Protein AF-0000000080189185 (afdb_homodimer)

Solvent-accessible surface area (backbone atoms only — not comparable to full-atom values): 13394 Å² total; per-residue (Å²): 102,52,73,46,52,50,47,30,53,46,25,35,21,28,40,44,6,33,49,52,36,42,68,69,44,42,50,52,29,31,41,74,73,58,33,64,67,59,23,47,54,53,50,57,55,27,44,57,57,51,23,49,50,42,35,50,26,36,48,49,31,51,48,31,56,58,45,22,38,70,70,64,68,39,77,77,72,52,68,61,24,53,51,10,40,50,49,22,28,52,39,24,51,44,40,43,72,48,47,45,56,51,45,66,74,55,38,80,88,42,39,68,65,51,49,53,51,51,50,53,40,47,49,50,25,49,52,17,31,51,47,18,44,52,49,71,52,89,101,52,74,46,53,49,47,29,53,44,24,35,20,28,42,44,7,33,48,53,35,44,66,70,43,42,48,52,30,32,40,74,72,59,33,66,69,58,22,48,55,52,51,58,55,25,45,55,58,51,23,50,50,43,37,51,27,37,48,50,29,50,48,31,56,57,44,20,39,71,71,64,67,40,78,76,73,52,67,61,24,53,52,12,40,51,49,22,29,52,40,24,50,45,42,43,71,49,48,45,57,50,43,66,72,56,37,79,88,43,41,70,64,51,48,53,50,51,51,54,42,46,51,50,25,48,53,17,32,50,47,17,44,54,49,72,52,89

Radius of gyration: 18.97 Å; Cα contacts (8 Å, |Δi|>4): 381; chains: 2; bounding box: 43×52×41 Å

InterPro domains:
  IPR025423 TMEM205-like [PF13664] (11-106)

Sequence (276 aa):
MTVADTLVTGALGVWLGSIVFFSFVAAPALFSELGSERAGDAVNVVFPRYYVFGVAMAAVALAAWIVGPLAFGTTEPPLAADAGVFMGAAANIYARYVLVPKMEAAGSDAFAQYHKQSVALNLVTLTGVAVAFVSVLAMTVADTLVTGALGVWLGSIVFFSFVAAPALFSELGSERAGDAVNVVFPRYYVFGVAMAAVALAAWIVGPLAFGTTEPPLAADAGVFMGAAANIYARYVLVPKMEAAGSDAFAQYHKQSVALNLVTLTGVAVAFVSVLA

Organism: NCBI:txid355548

Nearest PDB structures (foldseek):
  6iuh-assembly2_B  TM=6.167E-01  e=3.991E-01  Rattus norvegicus
  8dt0-assembly2_B  TM=5.444E-01  e=3.349E+00  synthetic construct
  7kl9-assembly1_E  TM=3.894E-01  e=1.786E+00  Homo sapiens
  8vgl-assembly1_A  TM=5.233E-01  e=8.807E+00  Aliarcobacter butzleri RM4018
  3mac-assembly1_A  TM=4.023E-01  e=5.700E+00  Human immunodeficiency virus 1

Secondary structure (DSSP, 8-state):
--HHHHHHHHHHHHHHHHHHHIIIIIHHHHHHHH-HHHHHHHHHHHHHHHHHHHHHHHHHHHHHHHHIIIII------HHHHHHHHHHHHHHHHIIIIIHHHHHHH-GGGHHHHHHHHHHHHHHHHHHHHHHHHHHH-/--HHHHHHHHHHHHHHHHHHHIIIIIHHHHHHHH-HHHHHHHHHHHHHHHHHHHHHHHHHHHHHHHHIIIII------HHHHHHHHHHHHHHHHIIIIIHHHHHHH-GGGHHHHHHHHHHHHHHHHHHHHHHHHHHH-

Structure (mmCIF, N/CA/C/O backbone):
data_AF-0000000080189185-model_v1
#
loop_
_entity.id
_entity.type
_entity.pdbx_description
1 polymer 'TMEM205-like domain-containing protein'
#
loop_
_atom_site.group_PDB
_atom_site.id
_atom_site.type_symbol
_atom_site.label_atom_id
_atom_site.label_alt_id
_atom_site.label_comp_id
_atom_site.label_asym_id
_atom_site.label_entity_id
_atom_site.label_seq_id
_atom_site.pdbx_PDB_ins_code
_atom_site.Cartn_x
_atom_site.Cartn_y
_atom_site.Cartn_z
_atom_site.occupancy
_atom_site.B_iso_or_equiv
_atom_site.auth_seq_id
_atom_site.auth_comp_id
_atom_site.auth_asym_id
_atom_site.auth_atom_id
_atom_site.pdbx_PDB_model_num
ATOM 1 N N . MET A 1 1 ? 0.248 23.766 5.477 1 71.62 1 MET A N 1
ATOM 2 C CA . MET A 1 1 ? 1.427 22.953 5.184 1 71.62 1 MET A CA 1
ATOM 3 C C . MET A 1 1 ? 2.062 23.375 3.863 1 71.62 1 MET A C 1
ATOM 5 O O . MET A 1 1 ? 1.371 23.844 2.959 1 71.62 1 MET A O 1
ATOM 9 N N . THR A 1 2 ? 3.398 23.391 3.795 1 80.06 2 THR A N 1
ATOM 10 C CA . THR A 1 2 ? 4.125 23.719 2.572 1 80.06 2 THR A CA 1
ATOM 11 C C . THR A 1 2 ? 4.031 22.562 1.571 1 80.06 2 THR A C 1
ATOM 13 O O . THR A 1 2 ? 3.59 21.469 1.915 1 80.06 2 THR A O 1
ATOM 16 N N . VAL A 1 3 ? 4.332 22.906 0.323 1 83.25 3 VAL A N 1
ATOM 17 C CA . VAL A 1 3 ? 4.414 21.891 -0.716 1 83.25 3 VAL A CA 1
ATOM 18 C C . VAL A 1 3 ? 5.391 20.797 -0.29 1 83.25 3 VAL A C 1
ATOM 20 O O . VAL A 1 3 ? 5.137 19.609 -0.516 1 83.25 3 VAL A O 1
ATOM 23 N N . ALA A 1 4 ? 6.449 21.172 0.369 1 83.31 4 ALA A N 1
ATOM 24 C CA . ALA A 1 4 ? 7.453 20.219 0.829 1 83.31 4 ALA A CA 1
ATOM 25 C C . ALA A 1 4 ? 6.879 19.281 1.89 1 83.31 4 ALA A C 1
ATOM 27 O O . ALA A 1 4 ? 7.129 18.078 1.863 1 83.31 4 ALA A O 1
ATOM 28 N N . ASP A 1 5 ? 6.094 19.797 2.771 1 85.12 5 ASP A N 1
ATOM 29 C CA . ASP A 1 5 ? 5.461 18.984 3.809 1 85.12 5 ASP A CA 1
ATOM 30 C C . ASP A 1 5 ? 4.48 17.984 3.203 1 85.12 5 ASP A C 1
ATOM 32 O O . ASP A 1 5 ? 4.398 16.844 3.65 1 85.12 5 ASP A O 1
ATOM 36 N N . THR A 1 6 ? 3.812 18.516 2.211 1 89.81 6 THR A N 1
ATOM 37 C CA . THR A 1 6 ? 2.85 17.656 1.533 1 89.81 6 THR A CA 1
ATOM 38 C C . THR A 1 6 ? 3.557 16.5 0.816 1 89.81 6 THR A C 1
ATOM 40 O O . THR A 1 6 ? 3.107 15.359 0.876 1 89.81 6 THR A O 1
ATOM 43 N N . LEU A 1 7 ? 4.668 16.812 0.21 1 91.5 7 LEU A N 1
ATOM 44 C CA . LEU A 1 7 ? 5.43 15.797 -0.51 1 91.5 7 LEU A CA 1
ATOM 45 C C . LEU A 1 7 ? 6 14.766 0.451 1 91.5 7 LEU A C 1
ATOM 47 O O . LEU A 1 7 ? 5.953 13.562 0.176 1 91.5 7 LEU A O 1
ATOM 51 N N . VAL A 1 8 ? 6.5 15.227 1.553 1 92.81 8 VAL A N 1
ATOM 52 C CA . VAL A 1 8 ? 7.098 14.328 2.531 1 92.81 8 VAL A CA 1
ATOM 53 C C . VAL A 1 8 ? 6.012 13.445 3.156 1 92.81 8 VAL A C 1
ATOM 55 O O . VAL A 1 8 ? 6.152 12.227 3.211 1 92.81 8 VAL A O 1
ATOM 58 N N . THR A 1 9 ? 4.949 14.07 3.582 1 94.12 9 THR A N 1
ATOM 59 C CA . THR A 1 9 ? 3.854 13.328 4.199 1 94.12 9 THR A CA 1
ATOM 60 C C . THR A 1 9 ? 3.232 12.359 3.199 1 94.12 9 THR A C 1
ATOM 62 O O . THR A 1 9 ? 2.898 11.227 3.553 1 94.12 9 THR A O 1
ATOM 65 N N . GLY A 1 10 ? 3.131 12.797 1.973 1 96.31 10 GLY A N 1
ATOM 66 C CA . GLY A 1 10 ? 2.611 11.938 0.922 1 96.31 10 GLY A CA 1
ATOM 67 C C . GLY A 1 10 ? 3.5 10.742 0.634 1 96.31 10 GLY A C 1
ATOM 68 O O . GLY A 1 10 ? 3.02 9.609 0.545 1 96.31 10 GLY A O 1
ATOM 69 N N . ALA A 1 11 ? 4.77 11.008 0.474 1 97.44 11 ALA A N 1
ATOM 70 C CA . ALA A 1 11 ? 5.715 9.93 0.197 1 97.44 11 ALA A CA 1
ATOM 71 C C . ALA A 1 11 ? 5.73 8.906 1.329 1 97.44 11 ALA A C 1
ATOM 73 O O . ALA A 1 11 ? 5.711 7.699 1.082 1 97.44 11 ALA A O 1
ATOM 74 N N . LEU A 1 12 ? 5.75 9.375 2.535 1 97.88 12 LEU A N 1
ATOM 75 C CA . LEU A 1 12 ? 5.777 8.477 3.689 1 97.88 12 LEU A CA 1
ATOM 76 C C . LEU A 1 12 ? 4.461 7.719 3.82 1 97.88 12 LEU A C 1
ATOM 78 O O . LEU A 1 12 ? 4.453 6.535 4.168 1 97.88 12 LEU A O 1
ATOM 82 N N . GLY A 1 13 ? 3.338 8.375 3.576 1 98.38 13 GLY A N 1
ATOM 83 C CA . GLY A 1 13 ? 2.043 7.719 3.609 1 98.38 13 GLY A CA 1
ATOM 84 C C . GLY A 1 13 ? 1.896 6.637 2.559 1 98.38 13 GLY A C 1
ATOM 85 O O . GLY A 1 13 ? 1.4 5.543 2.848 1 98.38 13 GLY A O 1
ATOM 86 N N . VAL A 1 14 ? 2.311 6.949 1.354 1 98.69 14 VAL A N 1
ATOM 87 C CA . VAL A 1 14 ? 2.242 5.992 0.253 1 98.69 14 VAL A CA 1
ATOM 88 C C . VAL A 1 14 ? 3.172 4.816 0.532 1 98.69 14 VAL A C 1
ATOM 90 O O . VAL A 1 14 ? 2.809 3.66 0.302 1 98.69 14 VAL A O 1
ATOM 93 N N . TRP A 1 15 ? 4.375 5.121 1.021 1 98.88 15 TRP A N 1
ATOM 94 C CA . TRP A 1 15 ? 5.312 4.07 1.403 1 98.88 15 TRP A CA 1
ATOM 95 C C . TRP A 1 15 ? 4.719 3.182 2.49 1 98.88 15 TRP A C 1
ATOM 97 O O . TRP A 1 15 ? 4.695 1.956 2.357 1 98.88 15 TRP A O 1
ATOM 107 N N . LEU A 1 16 ? 4.211 3.758 3.523 1 98.81 16 LEU A N 1
ATOM 108 C CA . LEU A 1 16 ? 3.596 3.025 4.625 1 98.81 16 LEU A CA 1
ATOM 109 C C . LEU A 1 16 ? 2.43 2.176 4.125 1 98.81 16 LEU A C 1
ATOM 111 O O . LEU A 1 16 ? 2.301 1.009 4.504 1 98.81 16 LEU A O 1
ATOM 115 N N . GLY A 1 17 ? 1.617 2.746 3.285 1 98.81 17 GLY A N 1
ATOM 116 C CA . GLY A 1 17 ? 0.474 2.029 2.742 1 98.81 17 GLY A CA 1
ATOM 117 C C . GLY A 1 17 ? 0.867 0.831 1.899 1 98.81 17 GLY A C 1
ATOM 118 O O . GLY A 1 17 ? 0.195 -0.203 1.929 1 98.81 17 GLY A O 1
ATOM 119 N N . SER A 1 18 ? 1.922 1.004 1.133 1 98.81 18 SER A N 1
ATOM 120 C CA . SER A 1 18 ? 2.395 -0.114 0.323 1 98.81 18 SER A CA 1
ATOM 121 C C . SER A 1 18 ? 2.863 -1.271 1.197 1 98.81 18 SER A C 1
ATOM 123 O O . SER A 1 18 ? 2.635 -2.438 0.868 1 98.81 18 SER A O 1
ATOM 125 N N . ILE A 1 19 ? 3.467 -0.964 2.359 1 98.81 19 ILE A N 1
ATOM 126 C CA . ILE A 1 19 ? 3.975 -1.98 3.275 1 98.81 19 ILE A CA 1
ATOM 127 C C . ILE A 1 19 ? 2.809 -2.682 3.969 1 98.81 19 ILE A C 1
ATOM 129 O O . ILE A 1 19 ? 2.73 -3.912 3.975 1 98.81 19 ILE A O 1
ATOM 133 N N . VAL A 1 20 ? 1.921 -1.892 4.5 1 98.75 20 VAL A N 1
ATOM 134 C CA . VAL A 1 20 ? 0.793 -2.434 5.254 1 98.75 20 VAL A CA 1
ATOM 135 C C . VAL A 1 20 ? -0.068 -3.303 4.34 1 98.75 20 VAL A C 1
ATOM 137 O O . VAL A 1 20 ? -0.429 -4.426 4.699 1 98.75 20 VAL A O 1
ATOM 140 N N . PHE A 1 21 ? -0.341 -2.824 3.162 1 98.75 21 PHE A N 1
ATOM 141 C CA . PHE A 1 21 ? -1.199 -3.547 2.23 1 98.75 21 PHE A CA 1
ATOM 142 C C . PHE A 1 21 ? -0.53 -4.832 1.763 1 98.75 21 PHE A C 1
ATOM 144 O O . PHE A 1 21 ? -1.157 -5.895 1.745 1 98.75 21 PHE A O 1
ATOM 151 N N . PHE A 1 22 ? 0.702 -4.727 1.315 1 98.69 22 PHE A N 1
ATOM 152 C CA . PHE A 1 22 ? 1.381 -5.906 0.789 1 98.69 22 PHE A CA 1
ATOM 153 C C . PHE A 1 22 ? 1.563 -6.957 1.877 1 98.69 22 PHE A C 1
ATOM 155 O O . PHE A 1 22 ? 1.296 -8.141 1.656 1 98.69 22 PHE A O 1
ATOM 162 N N . SER A 1 23 ? 1.969 -6.574 3.088 1 98.06 23 SER A N 1
ATOM 163 C CA . SER A 1 23 ? 2.357 -7.492 4.156 1 98.06 23 SER A CA 1
ATOM 164 C C . SER A 1 23 ? 1.134 -8.078 4.852 1 98.06 23 SER A C 1
ATOM 166 O O . SER A 1 23 ? 1.146 -9.242 5.266 1 98.06 23 SER A O 1
ATOM 168 N N . PHE A 1 24 ? 0.062 -7.332 4.891 1 98.12 24 PHE A N 1
ATOM 169 C CA . PHE A 1 24 ? -1.011 -7.793 5.762 1 98.12 24 PHE A CA 1
ATOM 170 C C . PHE A 1 24 ? -2.262 -8.125 4.957 1 98.12 24 PHE A C 1
ATOM 172 O O . PHE A 1 24 ? -3.219 -8.688 5.488 1 98.12 24 PHE A O 1
ATOM 179 N N . VAL A 1 25 ? -2.27 -7.773 3.705 1 98.44 25 VAL A N 1
ATOM 180 C CA . VAL A 1 25 ? -3.477 -8.016 2.922 1 98.44 25 VAL A CA 1
ATOM 181 C C . VAL A 1 25 ? -3.135 -8.859 1.695 1 98.44 25 VAL A C 1
ATOM 183 O O . VAL A 1 25 ? -3.545 -10.023 1.597 1 98.44 25 VAL A O 1
ATOM 186 N N . ALA A 1 26 ? -2.281 -8.344 0.817 1 98.56 26 ALA A N 1
ATOM 187 C CA . ALA A 1 26 ? -2.043 -8.977 -0.477 1 98.56 26 ALA A CA 1
ATOM 188 C C . ALA A 1 26 ? -1.327 -10.32 -0.307 1 98.56 26 ALA A C 1
ATOM 190 O O . ALA A 1 26 ? -1.784 -11.344 -0.819 1 98.56 26 ALA A O 1
ATOM 191 N N . ALA A 1 27 ? -0.221 -10.305 0.452 1 97.5 27 ALA A N 1
ATOM 192 C CA . ALA A 1 27 ? 0.555 -11.531 0.592 1 97.5 27 ALA A CA 1
ATOM 193 C C . ALA A 1 27 ? -0.259 -12.617 1.29 1 97.5 27 ALA A C 1
ATOM 195 O O . ALA A 1 27 ? -0.364 -13.742 0.791 1 97.5 27 ALA A O 1
ATOM 196 N N . PRO A 1 28 ? -0.909 -12.328 2.395 1 97.5 28 PRO A N 1
ATOM 197 C CA . PRO A 1 28 ? -1.72 -13.367 3.035 1 97.5 28 PRO A CA 1
ATOM 198 C C . PRO A 1 28 ? -2.855 -13.867 2.145 1 97.5 28 PRO A C 1
ATOM 200 O O . PRO A 1 28 ? -3.203 -15.047 2.186 1 97.5 28 PRO A O 1
ATOM 203 N N . ALA A 1 29 ? -3.447 -13.016 1.336 1 98.06 29 ALA A N 1
ATOM 204 C CA . ALA A 1 29 ? -4.492 -13.438 0.407 1 98.06 29 ALA A CA 1
ATOM 205 C C . ALA A 1 29 ? -3.945 -14.43 -0.615 1 98.06 29 ALA A C 1
ATOM 207 O O . ALA A 1 29 ? -4.59 -15.438 -0.916 1 98.06 29 ALA A O 1
ATOM 208 N N . LEU A 1 30 ? -2.758 -14.188 -1.126 1 98 30 LEU A N 1
ATOM 209 C CA . LEU A 1 30 ? -2.129 -15.07 -2.1 1 98 30 LEU A CA 1
ATOM 210 C C . LEU A 1 30 ? -1.846 -16.438 -1.486 1 98 30 LEU A C 1
ATOM 212 O O . LEU A 1 30 ? -2.18 -17.469 -2.076 1 98 30 LEU A O 1
ATOM 216 N N . PHE A 1 31 ? -1.331 -16.469 -0.275 1 97.06 31 PHE A N 1
ATOM 217 C CA . PHE A 1 31 ? -0.938 -17.719 0.355 1 97.06 31 PHE A CA 1
ATOM 218 C C . PHE A 1 31 ? -2.162 -18.516 0.789 1 97.06 31 PHE A C 1
ATOM 220 O O . PHE A 1 31 ? -2.168 -19.75 0.717 1 97.06 31 PHE A O 1
ATOM 227 N N . SER A 1 32 ? -3.223 -17.844 1.178 1 97.19 32 SER A N 1
ATOM 228 C CA . SER A 1 32 ? -4.414 -18.531 1.659 1 97.19 32 SER A CA 1
ATOM 229 C C . SER A 1 32 ? -5.215 -19.125 0.503 1 97.19 32 SER A C 1
ATOM 231 O O . SER A 1 32 ? -5.867 -20.172 0.659 1 97.19 32 SER A O 1
ATOM 233 N N . GLU A 1 33 ? -5.094 -18.531 -0.691 1 97.25 33 GLU A N 1
ATOM 234 C CA . GLU A 1 33 ? -6.02 -18.922 -1.751 1 97.25 33 GLU A CA 1
ATOM 235 C C . GLU A 1 33 ? -5.293 -19.656 -2.875 1 97.25 33 GLU A C 1
ATOM 237 O O . GLU A 1 33 ? -5.891 -20.453 -3.586 1 97.25 33 GLU A O 1
ATOM 242 N N . LEU A 1 34 ? -3.988 -19.438 -3.059 1 96.38 34 LEU A N 1
ATOM 243 C CA . LEU A 1 34 ? -3.291 -20.016 -4.199 1 96.38 34 LEU A CA 1
ATOM 244 C C . LEU A 1 34 ? -2.391 -21.156 -3.758 1 96.38 34 LEU A C 1
ATOM 246 O O . LEU A 1 34 ? -1.959 -21.969 -4.582 1 96.38 34 LEU A O 1
ATOM 250 N N . GLY A 1 35 ? -2.094 -21.234 -2.453 1 95.44 35 GLY A N 1
ATOM 251 C CA . GLY A 1 35 ? -1.09 -22.172 -1.962 1 95.44 35 GLY A CA 1
ATOM 252 C C . GLY A 1 35 ? 0.312 -21.578 -1.969 1 95.44 35 GLY A C 1
ATOM 253 O O . GLY A 1 35 ? 0.557 -20.547 -2.582 1 95.44 35 GLY A O 1
ATOM 254 N N . SER A 1 36 ? 1.243 -22.281 -1.371 1 93.5 36 SER A N 1
ATOM 255 C CA . SER A 1 36 ? 2.564 -21.734 -1.087 1 93.5 36 SER A CA 1
ATOM 256 C C . SER A 1 36 ? 3.381 -21.562 -2.365 1 93.5 36 SER A C 1
ATOM 258 O O . SER A 1 36 ? 4.102 -20.578 -2.525 1 93.5 36 SER A O 1
ATOM 260 N N . GLU A 1 37 ? 3.287 -22.5 -3.225 1 93.75 37 GLU A N 1
ATOM 261 C CA . GLU A 1 37 ? 4.105 -22.453 -4.43 1 93.75 37 GLU A CA 1
ATOM 262 C C . GLU A 1 37 ? 3.699 -21.281 -5.328 1 93.75 37 GLU A C 1
ATOM 264 O O . GLU A 1 37 ? 4.527 -20.438 -5.66 1 93.75 37 GLU A O 1
ATOM 269 N N . ARG A 1 38 ? 2.398 -21.203 -5.688 1 95.19 38 ARG A N 1
ATOM 270 C CA . ARG A 1 38 ? 1.911 -20.141 -6.57 1 95.19 38 ARG A CA 1
ATOM 271 C C . ARG A 1 38 ? 2.016 -18.781 -5.898 1 95.19 38 ARG A C 1
ATOM 273 O O . ARG A 1 38 ? 2.352 -17.781 -6.547 1 95.19 38 ARG A O 1
ATOM 280 N N . ALA A 1 39 ? 1.754 -18.781 -4.629 1 96 39 ALA A N 1
ATOM 281 C CA . ALA A 1 39 ? 1.874 -17.547 -3.863 1 96 39 ALA A CA 1
ATOM 282 C C . ALA A 1 39 ? 3.324 -17.078 -3.807 1 96 39 ALA A C 1
ATOM 284 O O . ALA A 1 39 ? 3.6 -15.875 -3.926 1 96 39 ALA A O 1
ATOM 285 N N . GLY A 1 40 ? 4.203 -17.984 -3.562 1 94.31 40 GLY A N 1
ATOM 286 C CA . GLY A 1 40 ? 5.621 -17.656 -3.568 1 94.31 40 GLY A CA 1
ATOM 287 C C . GLY A 1 40 ? 6.09 -17.062 -4.879 1 94.31 40 GLY A C 1
ATOM 288 O O . GLY A 1 40 ? 6.832 -16.078 -4.891 1 94.31 40 GLY A O 1
ATOM 289 N N . ASP A 1 41 ? 5.656 -17.625 -5.973 1 94.75 41 ASP A N 1
ATOM 290 C CA . ASP A 1 41 ? 5.984 -17.094 -7.289 1 94.75 41 ASP A CA 1
ATOM 291 C C . ASP A 1 41 ? 5.496 -15.648 -7.43 1 94.75 41 ASP A C 1
ATOM 293 O O . ASP A 1 41 ? 6.227 -14.789 -7.926 1 94.75 41 ASP A O 1
ATOM 297 N N . ALA A 1 42 ? 4.273 -15.484 -7.004 1 96.31 42 ALA A N 1
ATOM 298 C CA . ALA A 1 42 ? 3.662 -14.164 -7.125 1 96.31 42 ALA A CA 1
ATOM 299 C C . ALA A 1 42 ? 4.422 -13.133 -6.301 1 96.31 42 ALA A C 1
ATOM 301 O O . ALA A 1 42 ? 4.754 -12.055 -6.801 1 96.31 42 ALA A O 1
ATOM 302 N N . VAL A 1 43 ? 4.727 -13.5 -5.109 1 96.31 43 VAL A N 1
ATOM 303 C CA . VAL A 1 43 ? 5.414 -12.578 -4.207 1 96.31 43 VAL A CA 1
ATOM 304 C C . VAL A 1 43 ? 6.828 -12.312 -4.719 1 96.31 43 VAL A C 1
ATOM 306 O O . VAL A 1 43 ? 7.324 -11.188 -4.641 1 96.31 43 VAL A O 1
ATOM 309 N N . ASN A 1 44 ? 7.438 -13.32 -5.262 1 95 44 ASN A N 1
ATOM 310 C CA . ASN A 1 44 ? 8.812 -13.195 -5.73 1 95 44 ASN A CA 1
ATOM 311 C C . ASN A 1 44 ? 8.93 -12.234 -6.906 1 95 44 ASN A C 1
ATOM 313 O O . ASN A 1 44 ? 9.93 -11.531 -7.047 1 95 44 ASN A O 1
ATOM 317 N N . VAL A 1 45 ? 7.934 -12.219 -7.711 1 95.56 45 VAL A N 1
ATOM 318 C CA . VAL A 1 45 ? 8.055 -11.352 -8.875 1 95.56 45 VAL A CA 1
ATOM 319 C C . VAL A 1 45 ? 7.719 -9.914 -8.484 1 95.56 45 VAL A C 1
ATOM 321 O O . VAL A 1 45 ? 8.039 -8.969 -9.219 1 95.56 45 VAL A O 1
ATOM 324 N N . VAL A 1 46 ? 7.066 -9.727 -7.344 1 97.94 46 VAL A N 1
ATOM 325 C CA . VAL A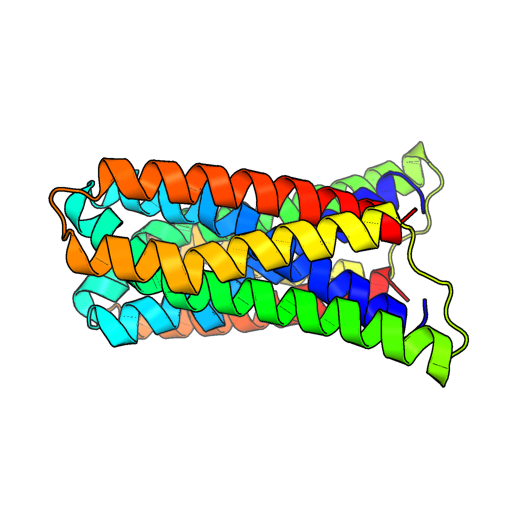 1 46 ? 6.691 -8.398 -6.883 1 97.94 46 VAL A CA 1
ATOM 326 C C . VAL A 1 46 ? 7.836 -7.789 -6.07 1 97.94 46 VAL A C 1
ATOM 328 O O . VAL A 1 46 ? 8.023 -6.57 -6.066 1 97.94 46 VAL A O 1
ATOM 331 N N . PHE A 1 47 ? 8.68 -8.609 -5.445 1 98 47 PHE A N 1
ATOM 332 C CA . PHE A 1 47 ? 9.664 -8.195 -4.453 1 98 47 PHE A CA 1
ATOM 333 C C . PHE A 1 47 ? 10.609 -7.148 -5.031 1 98 47 PHE A C 1
ATOM 335 O O . PHE A 1 47 ? 10.812 -6.09 -4.438 1 98 47 PHE A O 1
ATOM 342 N N . PRO A 1 48 ? 11.18 -7.383 -6.191 1 98 48 PRO A N 1
ATOM 343 C CA . PRO A 1 48 ? 12.148 -6.41 -6.699 1 98 48 PRO A CA 1
ATOM 344 C C . PRO A 1 48 ? 11.555 -5.016 -6.879 1 98 48 PRO A C 1
ATOM 346 O O . PRO A 1 48 ? 12.18 -4.02 -6.508 1 98 48 PRO A O 1
ATOM 349 N N . ARG A 1 49 ? 10.43 -4.914 -7.398 1 98.38 49 ARG A N 1
ATOM 350 C CA . ARG A 1 49 ? 9.781 -3.629 -7.633 1 98.38 49 ARG A CA 1
ATOM 351 C C . ARG A 1 49 ? 9.289 -3.018 -6.324 1 98.38 49 ARG A C 1
ATOM 353 O O . ARG A 1 49 ? 9.297 -1.796 -6.164 1 98.38 49 ARG A O 1
ATOM 360 N N . TYR A 1 50 ? 8.82 -3.9 -5.445 1 98.75 50 TYR A N 1
ATOM 361 C CA . TYR A 1 50 ? 8.375 -3.48 -4.121 1 98.75 50 TYR A CA 1
ATOM 362 C C . TYR A 1 50 ? 9.469 -2.725 -3.385 1 98.75 50 TYR A C 1
ATOM 364 O O . TYR A 1 50 ? 9.234 -1.642 -2.846 1 98.75 50 TYR A O 1
ATOM 372 N N . TYR A 1 51 ? 10.641 -3.246 -3.434 1 98.81 51 TYR A N 1
ATOM 373 C CA . TYR A 1 51 ? 11.75 -2.656 -2.695 1 98.81 51 TYR A CA 1
ATOM 374 C C . TYR A 1 51 ? 12.234 -1.376 -3.365 1 98.81 51 TYR A C 1
ATOM 376 O O . TYR A 1 51 ? 12.57 -0.402 -2.688 1 98.81 51 TYR A O 1
ATOM 384 N N . VAL A 1 52 ? 12.258 -1.337 -4.656 1 98.69 52 VAL A N 1
ATOM 385 C CA . VAL A 1 52 ? 12.648 -0.131 -5.375 1 98.69 52 VAL A CA 1
ATOM 386 C C . VAL A 1 52 ? 11.625 0.975 -5.133 1 98.69 52 VAL A C 1
ATOM 388 O O . VAL A 1 52 ? 11.984 2.15 -5.035 1 98.69 52 VAL A O 1
ATOM 391 N N . PHE A 1 53 ? 10.383 0.577 -5.105 1 98.81 53 PHE A N 1
ATOM 392 C CA . PHE A 1 53 ? 9.328 1.531 -4.801 1 98.81 53 PHE A CA 1
ATOM 393 C C . PHE A 1 53 ? 9.57 2.199 -3.455 1 98.81 53 PHE A C 1
ATOM 395 O O . PHE A 1 53 ? 9.422 3.416 -3.324 1 98.81 53 PHE A O 1
ATOM 402 N N . GLY A 1 54 ? 9.922 1.414 -2.412 1 98.81 54 GLY A N 1
ATOM 403 C CA . GLY A 1 54 ? 10.242 1.962 -1.105 1 98.81 54 GLY A CA 1
ATOM 404 C C . GLY A 1 54 ? 11.422 2.922 -1.137 1 98.81 54 GLY A C 1
ATOM 405 O O . GLY A 1 54 ? 11.367 3.99 -0.524 1 98.81 54 GLY A O 1
ATOM 406 N N . VAL A 1 55 ? 12.406 2.564 -1.878 1 98.69 55 VAL A N 1
ATOM 407 C CA . VAL A 1 55 ? 13.594 3.408 -1.99 1 98.69 55 VAL A CA 1
ATOM 408 C C . VAL A 1 55 ? 13.234 4.719 -2.686 1 98.69 55 VAL A C 1
ATOM 410 O O . VAL A 1 55 ? 13.734 5.781 -2.318 1 98.69 55 VAL A O 1
ATOM 413 N N . ALA A 1 56 ? 12.398 4.629 -3.686 1 98.56 56 ALA A N 1
ATOM 414 C CA . ALA A 1 56 ? 11.945 5.832 -4.387 1 98.56 56 ALA A CA 1
ATOM 415 C C . ALA A 1 56 ? 11.188 6.762 -3.445 1 98.56 56 ALA A C 1
ATOM 417 O O . ALA A 1 56 ? 11.375 7.98 -3.484 1 98.56 56 ALA A O 1
ATOM 418 N N . MET A 1 57 ? 10.312 6.191 -2.633 1 98.44 57 MET A N 1
ATOM 419 C CA . MET A 1 57 ? 9.578 7.008 -1.671 1 98.44 57 MET A CA 1
ATOM 420 C C . MET A 1 57 ? 10.523 7.648 -0.663 1 98.44 57 MET A C 1
ATOM 422 O O . MET A 1 57 ? 10.336 8.805 -0.276 1 98.44 57 MET A O 1
ATOM 426 N N . ALA A 1 58 ? 11.5 6.879 -0.233 1 97.88 58 ALA A N 1
ATOM 427 C CA . ALA A 1 58 ? 12.523 7.426 0.658 1 97.88 58 ALA A CA 1
ATOM 428 C C . ALA A 1 58 ? 13.25 8.602 0.007 1 97.88 58 ALA A C 1
ATOM 430 O O . ALA A 1 58 ? 13.5 9.617 0.654 1 97.88 58 ALA A O 1
ATOM 431 N N . ALA A 1 59 ? 13.609 8.461 -1.236 1 96.75 59 ALA A N 1
ATOM 432 C CA . ALA A 1 59 ? 14.328 9.5 -1.969 1 96.75 59 ALA A CA 1
ATOM 433 C C . ALA A 1 59 ? 13.492 10.773 -2.062 1 96.75 59 ALA A C 1
ATOM 435 O O . ALA A 1 59 ? 14.023 11.883 -1.941 1 96.75 59 ALA A O 1
ATOM 436 N N . VAL A 1 60 ? 12.195 10.633 -2.295 1 94.69 60 VAL A N 1
ATOM 437 C CA . VAL A 1 60 ? 11.297 11.781 -2.367 1 94.69 60 VAL A CA 1
ATOM 438 C C . VAL A 1 60 ? 11.289 12.516 -1.028 1 94.69 60 VAL A C 1
ATOM 440 O O . VAL A 1 60 ? 11.398 13.742 -0.983 1 94.69 60 VAL A O 1
ATOM 443 N N . ALA A 1 61 ? 11.148 11.781 0.058 1 92.56 61 ALA A N 1
ATOM 444 C CA . ALA A 1 61 ? 11.117 12.375 1.389 1 92.56 61 ALA A CA 1
ATOM 445 C C . ALA A 1 61 ? 12.43 13.086 1.703 1 92.56 61 ALA A C 1
ATOM 447 O O . ALA A 1 61 ? 12.43 14.219 2.195 1 92.56 61 ALA A O 1
ATOM 448 N N . LEU A 1 62 ? 13.523 12.414 1.371 1 88.31 62 LEU A N 1
ATOM 449 C CA . LEU A 1 62 ? 14.844 12.961 1.67 1 88.31 62 LEU A CA 1
ATOM 450 C C . LEU A 1 62 ? 15.133 14.18 0.799 1 88.31 62 LEU A C 1
ATOM 452 O O . LEU A 1 62 ? 15.75 15.141 1.259 1 88.31 62 LEU A O 1
ATOM 456 N N . ALA A 1 63 ? 14.734 14.109 -0.455 1 87.06 63 ALA A N 1
ATOM 457 C CA . ALA A 1 63 ? 14.93 15.242 -1.359 1 87.06 63 ALA A CA 1
ATOM 458 C C . ALA A 1 63 ? 14.164 16.469 -0.868 1 87.06 63 ALA A C 1
ATOM 460 O O . ALA A 1 63 ? 14.664 17.594 -0.947 1 87.06 63 ALA A O 1
ATOM 461 N N . ALA A 1 64 ? 13.008 16.25 -0.375 1 81.25 64 ALA A N 1
ATOM 462 C CA . ALA A 1 64 ? 12.211 17.359 0.141 1 81.25 64 ALA A CA 1
ATOM 463 C C . ALA A 1 64 ? 12.859 17.969 1.373 1 81.25 64 ALA A C 1
ATOM 465 O O . ALA A 1 64 ? 12.773 19.188 1.587 1 81.25 64 ALA A O 1
ATOM 466 N N . TRP A 1 65 ? 13.539 17.078 2.107 1 75.19 65 TRP A N 1
ATOM 467 C CA . TRP A 1 65 ? 14.172 17.562 3.328 1 75.19 65 TRP A CA 1
ATOM 468 C C . TRP A 1 65 ? 15.461 18.312 3.01 1 75.19 65 TRP A C 1
ATOM 470 O O . TRP A 1 65 ? 15.859 19.219 3.754 1 75.19 65 TRP A O 1
ATOM 480 N N . ILE A 1 66 ? 16.047 17.922 2.002 1 73.25 66 ILE A N 1
ATOM 481 C CA . ILE A 1 66 ? 17.281 18.594 1.604 1 73.25 66 ILE A CA 1
ATOM 482 C C . ILE A 1 66 ? 16.938 19.891 0.885 1 73.25 66 ILE A C 1
ATOM 484 O O . ILE A 1 66 ? 17.531 20.938 1.172 1 73.25 66 ILE A O 1
ATOM 488 N N . VAL A 1 67 ? 15.906 19.828 0.015 1 66.25 67 VAL A N 1
ATOM 489 C CA . VAL A 1 67 ? 15.57 20.969 -0.824 1 66.25 67 VAL A CA 1
ATOM 490 C C . VAL A 1 67 ? 14.734 21.969 -0.023 1 66.25 67 VAL A C 1
ATOM 492 O O . VAL A 1 67 ? 14.844 23.172 -0.226 1 66.25 67 VAL A O 1
ATOM 495 N N . GLY A 1 68 ? 13.906 21.406 0.88 1 57.91 68 GLY A N 1
ATOM 496 C CA . GLY A 1 68 ? 13 22.25 1.642 1 57.91 68 GLY A CA 1
ATOM 497 C C . GLY A 1 68 ? 13.703 23.344 2.416 1 57.91 68 GLY A C 1
ATOM 498 O O . GLY A 1 68 ? 13.477 24.531 2.17 1 57.91 68 GLY A O 1
ATOM 499 N N . PRO A 1 69 ? 14.555 22.828 3.398 1 55.25 69 PRO A N 1
ATOM 500 C CA . PRO A 1 69 ? 15.242 23.891 4.141 1 55.25 69 PRO A CA 1
ATOM 501 C C . PRO A 1 69 ? 16 24.844 3.232 1 55.25 69 PRO A C 1
ATOM 503 O O . PRO A 1 69 ? 16.031 26.062 3.49 1 55.25 69 PRO A O 1
ATOM 506 N N . LEU A 1 70 ? 16.547 24.203 2.209 1 53.97 70 LEU A N 1
ATOM 507 C CA . LEU A 1 70 ? 17.406 25.047 1.364 1 53.97 70 LEU A CA 1
ATOM 508 C C . LEU A 1 70 ? 16.562 26.031 0.565 1 53.97 70 LEU A C 1
ATOM 510 O O . LEU A 1 70 ? 16.969 27.203 0.411 1 53.97 70 LEU A O 1
ATOM 514 N N . ALA A 1 71 ? 15.531 25.516 0.195 1 52.38 71 ALA A N 1
ATOM 515 C CA . ALA A 1 71 ? 14.828 26.344 -0.781 1 52.38 71 ALA A CA 1
ATOM 516 C C . ALA A 1 71 ? 13.648 27.078 -0.135 1 52.38 71 ALA A C 1
ATOM 518 O O . ALA A 1 71 ? 13.289 28.172 -0.553 1 52.38 71 ALA A O 1
ATOM 519 N N . PHE A 1 72 ? 13.133 26.438 0.87 1 55.53 72 PHE A N 1
ATOM 520 C CA . PHE A 1 72 ? 11.852 27.016 1.271 1 55.53 72 PHE A CA 1
ATOM 521 C C . PHE A 1 72 ? 11.844 27.328 2.762 1 55.53 72 PHE A C 1
ATOM 523 O O . PHE A 1 72 ? 10.828 27.781 3.299 1 55.53 72 PHE A O 1
ATOM 530 N N . GLY A 1 73 ? 13.102 27.219 3.322 1 54.16 73 GLY A N 1
ATOM 531 C CA . GLY A 1 73 ? 13.188 27.562 4.73 1 54.16 73 GLY A CA 1
ATOM 532 C C . GLY A 1 73 ? 12.422 26.625 5.633 1 54.16 73 GLY A C 1
ATOM 533 O O . GLY A 1 73 ? 11.93 27.016 6.688 1 54.16 73 GLY A O 1
ATOM 534 N N . THR A 1 74 ? 12.156 25.422 5.02 1 56.06 74 THR A N 1
ATOM 535 C CA . THR A 1 74 ? 11.289 24.5 5.746 1 56.06 74 THR A CA 1
ATOM 536 C C . THR A 1 74 ? 12.031 23.875 6.926 1 56.06 74 THR A C 1
ATOM 538 O O . THR A 1 74 ? 13.258 23.953 7 1 56.06 74 THR A O 1
ATOM 541 N N . THR A 1 75 ? 11.32 23.594 8.008 1 59.06 75 THR A N 1
ATOM 542 C CA . THR A 1 75 ? 11.766 23.031 9.273 1 59.06 75 THR A CA 1
ATOM 543 C C . THR A 1 75 ? 12.469 21.688 9.047 1 59.06 75 THR A C 1
ATOM 545 O O . THR A 1 75 ? 12.109 20.938 8.141 1 59.06 75 THR A O 1
ATOM 548 N N . GLU A 1 76 ? 13.641 21.734 9.562 1 67.12 76 GLU A N 1
ATOM 549 C CA . GLU A 1 76 ? 14.391 20.484 9.641 1 67.12 76 GLU A CA 1
ATOM 550 C C . GLU A 1 76 ? 13.516 19.344 10.156 1 67.12 76 GLU A C 1
ATOM 552 O O . GLU A 1 76 ? 12.727 19.531 11.086 1 67.12 76 GLU A O 1
ATOM 557 N N . PRO A 1 77 ? 13.578 18.281 9.438 1 74.56 77 PRO A N 1
ATOM 558 C CA . PRO A 1 77 ? 12.797 17.156 9.945 1 74.56 77 PRO A CA 1
ATOM 559 C C . PRO A 1 77 ? 13.281 16.672 11.312 1 74.56 77 PRO A C 1
ATOM 561 O O . PRO A 1 77 ? 14.453 16.859 11.656 1 74.56 77 PRO A O 1
ATOM 564 N N . PRO A 1 78 ? 12.359 16.188 12.078 1 81.56 78 PRO A N 1
ATOM 565 C CA . PRO A 1 78 ? 12.797 15.547 13.32 1 81.56 78 PRO A CA 1
ATOM 566 C C . PRO A 1 78 ? 13.797 14.422 13.094 1 81.56 78 PRO A C 1
ATOM 568 O O . PRO A 1 78 ? 13.742 13.742 12.062 1 81.56 78 PRO A O 1
ATOM 571 N N . LEU A 1 79 ? 14.766 14.336 13.938 1 85.62 79 LEU A N 1
ATOM 572 C CA . LEU A 1 79 ? 15.789 13.297 13.867 1 85.62 79 LEU A CA 1
ATOM 573 C C . LEU A 1 79 ? 15.156 11.914 13.734 1 85.62 79 LEU A C 1
ATOM 575 O O . LEU A 1 79 ? 15.664 11.062 13.008 1 85.62 79 LEU A O 1
ATOM 579 N N . ALA A 1 80 ? 14.055 11.703 14.414 1 89.88 80 ALA A N 1
ATOM 580 C CA . ALA A 1 80 ? 13.359 10.414 14.359 1 89.88 80 ALA A CA 1
ATOM 581 C C . ALA A 1 80 ? 12.852 10.125 12.945 1 89.88 80 ALA A C 1
ATOM 583 O O . ALA A 1 80 ? 12.852 8.977 12.508 1 89.88 80 ALA A O 1
ATOM 584 N N . ALA A 1 81 ? 12.422 11.148 12.289 1 90.81 81 ALA A N 1
ATOM 585 C CA . ALA A 1 81 ? 11.953 10.992 10.914 1 90.81 81 ALA A CA 1
ATOM 586 C C . ALA A 1 81 ? 13.102 10.609 9.984 1 90.81 81 ALA A C 1
ATOM 588 O O . ALA A 1 81 ? 12.984 9.672 9.195 1 90.81 81 ALA A O 1
ATOM 589 N N . ASP A 1 82 ? 14.18 11.289 10.164 1 89.81 82 ASP A N 1
ATOM 590 C CA . ASP A 1 82 ? 15.359 10.992 9.359 1 89.81 82 ASP A CA 1
ATOM 591 C C . ASP A 1 82 ? 15.852 9.562 9.602 1 89.81 82 ASP A C 1
ATOM 593 O O . ASP A 1 82 ? 16.141 8.828 8.648 1 89.81 82 ASP A O 1
ATOM 597 N N . ALA A 1 83 ? 15.93 9.211 10.828 1 93.75 83 ALA A N 1
ATOM 598 C CA . ALA A 1 83 ? 16.406 7.879 11.195 1 93.75 83 ALA A CA 1
ATOM 599 C C . ALA A 1 83 ? 15.484 6.797 10.633 1 93.75 83 ALA A C 1
ATOM 601 O O . ALA A 1 83 ? 15.953 5.77 10.141 1 93.75 83 ALA A O 1
ATOM 602 N N . GLY A 1 84 ? 14.188 7.039 10.734 1 96.44 84 GLY A N 1
ATOM 603 C CA . GLY A 1 84 ? 13.219 6.078 10.219 1 96.44 84 GLY A CA 1
ATOM 604 C C . GLY A 1 84 ? 13.312 5.879 8.719 1 96.44 84 GLY A C 1
ATOM 605 O O . GLY A 1 84 ? 13.305 4.746 8.234 1 96.44 84 GLY A O 1
ATOM 606 N N . VAL A 1 85 ? 13.422 6.98 8 1 97 85 VAL A N 1
ATOM 607 C CA . VAL A 1 85 ? 13.5 6.93 6.547 1 97 85 VAL A CA 1
ATOM 608 C C . VAL A 1 85 ? 14.797 6.234 6.125 1 97 85 VAL A C 1
ATOM 610 O O . VAL A 1 85 ? 14.797 5.398 5.223 1 97 85 VAL A O 1
ATOM 613 N N . PHE A 1 86 ? 15.914 6.555 6.793 1 95.94 86 PHE A N 1
ATOM 614 C CA . PHE A 1 86 ? 17.203 5.961 6.461 1 95.94 86 PHE A CA 1
ATOM 615 C C . PHE A 1 86 ? 17.203 4.461 6.734 1 95.94 86 PHE A C 1
ATOM 617 O O . PHE A 1 86 ? 17.703 3.676 5.926 1 95.94 86 PHE A O 1
ATOM 624 N N . MET A 1 87 ? 16.625 4.102 7.859 1 97.38 87 MET A N 1
ATOM 625 C CA . MET A 1 87 ? 16.531 2.689 8.219 1 97.38 87 MET A CA 1
ATOM 626 C C . MET A 1 87 ? 15.703 1.92 7.199 1 97.38 87 MET A C 1
ATOM 628 O O . MET A 1 87 ? 16.094 0.835 6.766 1 97.38 87 MET A O 1
ATOM 632 N N . GLY A 1 88 ? 14.57 2.473 6.852 1 98.38 88 GLY A N 1
ATOM 633 C CA . GLY A 1 88 ? 13.734 1.828 5.852 1 98.38 88 GLY A CA 1
ATOM 634 C C . GLY A 1 88 ? 14.398 1.728 4.492 1 98.38 88 GLY A C 1
ATOM 635 O O . GLY A 1 88 ? 14.328 0.684 3.838 1 98.38 88 GLY A O 1
ATOM 636 N N . ALA A 1 89 ? 15.055 2.783 4.102 1 98.38 89 ALA A N 1
ATOM 637 C CA . ALA A 1 89 ? 15.742 2.797 2.812 1 98.38 89 ALA A CA 1
ATOM 638 C C . ALA A 1 89 ? 16.875 1.769 2.783 1 98.38 89 ALA A C 1
ATOM 640 O O . ALA A 1 89 ? 17.031 1.037 1.804 1 98.38 89 ALA A O 1
ATOM 641 N N . ALA A 1 90 ? 17.672 1.745 3.848 1 98.5 90 ALA A N 1
ATOM 642 C CA . ALA A 1 90 ? 18.781 0.797 3.934 1 98.5 90 ALA A CA 1
ATOM 643 C C . ALA A 1 90 ? 18.266 -0.642 3.869 1 98.5 90 ALA A C 1
ATOM 645 O O . ALA A 1 90 ? 18.859 -1.481 3.184 1 98.5 90 ALA A O 1
ATOM 646 N N . ALA A 1 91 ? 17.188 -0.921 4.562 1 98.75 91 ALA A N 1
ATOM 647 C CA . ALA A 1 91 ? 16.609 -2.258 4.547 1 98.75 91 ALA A CA 1
ATOM 648 C C . ALA A 1 91 ? 16.125 -2.631 3.146 1 98.75 91 ALA A C 1
ATOM 650 O O . ALA A 1 91 ? 16.359 -3.752 2.686 1 98.75 91 ALA A O 1
ATOM 651 N N . ASN A 1 92 ? 15.461 -1.665 2.465 1 98.88 92 ASN A N 1
ATOM 652 C CA . ASN A 1 92 ? 14.961 -1.949 1.126 1 98.88 92 ASN A CA 1
ATOM 653 C C . ASN A 1 92 ? 16.094 -2.107 0.121 1 98.88 92 ASN A C 1
ATOM 655 O O . ASN A 1 92 ? 16.016 -2.934 -0.79 1 98.88 92 ASN A O 1
ATOM 659 N N . ILE A 1 93 ? 17.141 -1.332 0.282 1 98.75 93 ILE A N 1
ATOM 660 C CA . ILE A 1 93 ? 18.312 -1.457 -0.594 1 98.75 93 ILE A CA 1
ATOM 661 C C . ILE A 1 93 ? 18.953 -2.824 -0.397 1 98.75 93 ILE A C 1
ATOM 663 O O . ILE A 1 93 ? 19.281 -3.512 -1.37 1 98.75 93 ILE A O 1
ATOM 667 N N . TYR A 1 94 ? 19.125 -3.205 0.815 1 98.75 94 TYR A N 1
ATOM 668 C CA . TYR A 1 94 ? 19.688 -4.52 1.108 1 98.75 94 TYR A CA 1
ATOM 669 C C . TYR A 1 94 ? 18.812 -5.625 0.55 1 98.75 94 TYR A C 1
ATOM 671 O O . TYR A 1 94 ? 19.297 -6.57 -0.069 1 98.75 94 TYR A O 1
ATOM 679 N N . ALA A 1 95 ? 17.516 -5.516 0.764 1 98.56 95 ALA A N 1
ATOM 680 C CA . ALA A 1 95 ? 16.578 -6.535 0.294 1 98.56 95 ALA A CA 1
ATOM 681 C C . ALA A 1 95 ? 16.625 -6.66 -1.227 1 98.56 95 ALA A C 1
ATOM 683 O O . ALA A 1 95 ? 16.672 -7.766 -1.766 1 98.56 95 ALA A O 1
ATOM 684 N N . ARG A 1 96 ? 16.641 -5.559 -1.894 1 98.38 96 ARG A N 1
ATOM 685 C CA . ARG A 1 96 ? 16.594 -5.559 -3.352 1 98.38 96 ARG A CA 1
ATOM 686 C C . ARG A 1 96 ? 17.875 -6.102 -3.947 1 98.38 96 ARG A C 1
ATOM 688 O O . ARG A 1 96 ? 17.859 -6.855 -4.922 1 98.38 96 ARG A O 1
ATOM 695 N N . TYR A 1 97 ? 19 -5.734 -3.373 1 98.44 97 TYR A N 1
ATOM 696 C CA . TYR A 1 97 ? 20.25 -5.949 -4.105 1 98.44 97 TYR A CA 1
ATOM 697 C C . TYR A 1 97 ? 21.062 -7.066 -3.479 1 98.44 97 TYR A C 1
ATOM 699 O O . TYR A 1 97 ? 22.062 -7.523 -4.059 1 98.44 97 TYR A O 1
ATOM 707 N N . VAL A 1 98 ? 20.688 -7.516 -2.35 1 98 98 VAL A N 1
ATOM 708 C CA . VAL A 1 98 ? 21.391 -8.633 -1.729 1 98 98 VAL A CA 1
ATOM 709 C C . VAL A 1 98 ? 20.438 -9.812 -1.548 1 98 98 VAL A C 1
ATOM 711 O O . VAL A 1 98 ? 20.703 -10.906 -2.043 1 98 98 VAL A O 1
ATOM 714 N N . LEU A 1 99 ? 19.312 -9.602 -0.942 1 97.44 99 LEU A N 1
ATOM 715 C CA . LEU A 1 99 ? 18.391 -10.695 -0.606 1 97.44 99 LEU A CA 1
ATOM 716 C C . LEU A 1 99 ? 17.766 -11.281 -1.863 1 97.44 99 LEU A C 1
ATOM 718 O O . LEU A 1 99 ? 17.75 -12.5 -2.045 1 97.44 99 LEU A O 1
ATOM 722 N N . VAL A 1 100 ? 17.219 -10.445 -2.74 1 96.81 100 VAL A N 1
ATOM 723 C CA . VAL A 1 100 ? 16.484 -10.906 -3.916 1 96.81 100 VAL A CA 1
ATOM 724 C C . VAL A 1 100 ? 17.406 -11.719 -4.816 1 96.81 100 VAL A C 1
ATOM 726 O O . VAL A 1 100 ? 17.047 -12.82 -5.246 1 96.81 100 VAL A O 1
ATOM 729 N N . PRO A 1 101 ? 18.656 -11.273 -5.09 1 96.75 101 PRO A N 1
ATOM 730 C CA . PRO A 1 101 ? 19.547 -12.117 -5.879 1 96.75 101 PRO A CA 1
ATOM 731 C C . PRO A 1 101 ? 19.844 -13.461 -5.215 1 96.75 101 PRO A C 1
ATOM 733 O O . PRO A 1 101 ? 19.969 -14.477 -5.898 1 96.75 101 PRO A O 1
ATOM 736 N N . LYS A 1 102 ? 19.922 -13.453 -3.895 1 95.12 102 LYS A N 1
ATOM 737 C CA . LYS A 1 102 ? 20.125 -14.711 -3.184 1 95.12 102 LYS A CA 1
ATOM 738 C C . LYS A 1 102 ? 18.906 -15.625 -3.334 1 95.12 102 LYS A C 1
ATOM 740 O O . LYS A 1 102 ? 19.047 -16.844 -3.492 1 95.12 102 LYS A O 1
ATOM 745 N N . MET A 1 103 ? 17.719 -15.055 -3.281 1 93 103 MET A N 1
ATOM 746 C CA . MET A 1 103 ? 16.484 -15.805 -3.465 1 93 103 MET A CA 1
ATOM 747 C C . MET A 1 103 ? 16.422 -16.438 -4.855 1 93 103 MET A C 1
ATOM 749 O O . MET A 1 103 ? 16.062 -17.594 -5 1 93 103 MET A O 1
ATOM 753 N N . GLU A 1 104 ? 16.734 -15.609 -5.848 1 91.81 104 GLU A N 1
ATOM 754 C CA . GLU A 1 104 ? 16.719 -16.062 -7.234 1 91.81 104 GLU A CA 1
ATOM 755 C C . GLU A 1 104 ? 17.703 -17.203 -7.457 1 91.81 104 GLU A C 1
ATOM 757 O O . GLU A 1 104 ? 17.406 -18.172 -8.172 1 91.81 104 GLU A O 1
ATOM 762 N N . ALA A 1 105 ? 18.828 -17.172 -6.805 1 93.44 105 ALA A N 1
ATOM 763 C CA . ALA A 1 105 ? 19.859 -18.188 -6.953 1 93.44 105 ALA A CA 1
ATOM 764 C C . ALA A 1 105 ? 19.469 -19.484 -6.234 1 93.44 105 ALA A C 1
ATOM 766 O O . ALA A 1 105 ? 19.797 -20.578 -6.688 1 93.44 105 ALA A O 1
ATOM 767 N N . ALA A 1 106 ? 18.734 -19.375 -5.145 1 91.31 106 ALA A N 1
ATOM 768 C CA . ALA A 1 106 ? 18.391 -20.531 -4.309 1 91.31 106 ALA A CA 1
ATOM 769 C C . ALA A 1 106 ? 17.188 -21.281 -4.867 1 91.31 106 ALA A C 1
ATOM 771 O O . ALA A 1 106 ? 17.031 -22.484 -4.633 1 91.31 106 ALA A O 1
ATOM 772 N N . GLY A 1 107 ? 16.375 -20.547 -5.562 1 86.5 107 GLY A N 1
ATOM 773 C CA . GLY A 1 107 ? 15.219 -21.188 -6.164 1 86.5 107 GLY A CA 1
ATOM 774 C C . GLY A 1 107 ? 14.109 -21.469 -5.168 1 86.5 107 GLY A C 1
ATOM 775 O O . GLY A 1 107 ? 14.148 -20.984 -4.035 1 86.5 107 GLY A O 1
ATOM 776 N N . SER A 1 108 ? 13.094 -22.219 -5.574 1 83.62 108 SER A N 1
ATOM 777 C CA . SER A 1 108 ? 11.836 -22.375 -4.852 1 83.62 108 SER A CA 1
ATOM 778 C C . SER A 1 108 ? 12.031 -23.188 -3.578 1 83.62 108 SER A C 1
ATOM 780 O O . SER A 1 108 ? 11.273 -23.047 -2.617 1 83.62 108 SER A O 1
ATOM 782 N N . ASP A 1 109 ? 13.07 -24.016 -3.551 1 85.5 109 ASP A N 1
ATOM 783 C CA . ASP A 1 109 ? 13.297 -24.906 -2.41 1 85.5 109 ASP A CA 1
ATOM 784 C C . ASP A 1 109 ? 13.711 -24.094 -1.175 1 85.5 109 ASP A C 1
ATOM 786 O O . ASP A 1 109 ? 13.531 -24.562 -0.044 1 85.5 109 ASP A O 1
ATOM 790 N N . ALA A 1 110 ? 14.203 -22.938 -1.385 1 88.38 110 ALA A N 1
ATOM 791 C CA . ALA A 1 110 ? 14.695 -22.125 -0.274 1 88.38 110 ALA A CA 1
ATOM 792 C C . ALA A 1 110 ? 13.734 -20.969 0.03 1 88.38 110 ALA A C 1
ATOM 794 O O . ALA A 1 110 ? 14.062 -20.078 0.805 1 88.38 110 ALA A O 1
ATOM 795 N N . PHE A 1 111 ? 12.609 -20.969 -0.483 1 86 111 PHE A N 1
ATOM 796 C CA . PHE A 1 111 ? 11.648 -19.875 -0.4 1 86 111 PHE A CA 1
ATOM 797 C C . PHE A 1 111 ? 11.344 -19.531 1.053 1 86 111 PHE A C 1
ATOM 799 O O . PHE A 1 111 ? 11.391 -18.359 1.439 1 86 111 PHE A O 1
ATOM 806 N N . ALA A 1 112 ? 11.117 -20.547 1.824 1 86.81 112 ALA A N 1
ATOM 807 C CA . ALA A 1 112 ? 10.68 -20.328 3.201 1 86.81 112 ALA A CA 1
ATOM 808 C C . ALA A 1 112 ? 11.734 -19.547 3.992 1 86.81 112 ALA A C 1
ATOM 810 O O . ALA A 1 112 ? 11.398 -18.625 4.742 1 86.81 112 ALA A O 1
ATOM 811 N N . GLN A 1 113 ? 12.93 -19.969 3.828 1 89.75 113 GLN A N 1
ATOM 812 C CA . GLN A 1 113 ? 14.039 -19.344 4.551 1 89.75 113 GLN A CA 1
ATOM 813 C C . GLN A 1 113 ? 14.195 -17.875 4.152 1 89.75 113 GLN A C 1
ATOM 815 O O . GLN A 1 113 ? 14.289 -17 5.016 1 89.75 113 GLN A O 1
ATOM 820 N N . TYR A 1 114 ? 14.211 -17.578 2.936 1 91.69 114 TYR A N 1
ATOM 821 C CA . TYR A 1 114 ? 14.461 -16.219 2.455 1 91.69 114 TYR A CA 1
ATOM 822 C C . TYR A 1 114 ? 13.219 -15.344 2.605 1 91.69 114 TYR A C 1
ATOM 824 O O . TYR A 1 114 ? 13.32 -14.141 2.836 1 91.69 114 TYR A O 1
ATOM 832 N N . HIS A 1 115 ? 12.094 -15.977 2.521 1 92.38 115 HIS A N 1
ATOM 833 C CA . HIS A 1 115 ? 10.859 -15.242 2.795 1 92.38 115 HIS A CA 1
ATOM 834 C C . HIS A 1 115 ? 10.836 -14.734 4.23 1 92.38 115 HIS A C 1
ATOM 836 O O . HIS A 1 115 ? 10.414 -13.602 4.484 1 92.38 115 HIS A O 1
ATOM 842 N N . LYS A 1 116 ? 11.281 -15.609 5.184 1 94.62 116 LYS A N 1
ATOM 843 C CA . LYS A 1 116 ? 11.352 -15.188 6.578 1 94.62 116 LYS A CA 1
ATOM 844 C C . LYS A 1 116 ? 12.25 -13.969 6.734 1 94.62 116 LYS A C 1
ATOM 846 O O . LYS A 1 116 ? 11.961 -13.07 7.531 1 94.62 116 LYS A O 1
ATOM 851 N N . GLN A 1 117 ? 13.312 -13.914 6.059 1 96.56 117 GLN A N 1
ATOM 852 C CA . GLN A 1 117 ? 14.219 -12.773 6.102 1 96.56 117 GLN A CA 1
ATOM 853 C C . GLN A 1 117 ? 13.562 -11.523 5.523 1 96.56 117 GLN A C 1
ATOM 855 O O . GLN A 1 117 ? 13.734 -10.422 6.051 1 96.56 117 GLN A O 1
ATOM 860 N N . SER A 1 118 ? 12.867 -11.758 4.43 1 97.44 118 SER A N 1
ATOM 861 C CA . SER A 1 118 ? 12.188 -10.617 3.83 1 97.44 118 SER A CA 1
ATOM 862 C C . SER A 1 118 ? 11.141 -10.039 4.777 1 97.44 118 SER A C 1
ATOM 864 O O . SER A 1 118 ? 10.953 -8.82 4.84 1 97.44 118 SER A O 1
ATOM 866 N N . VAL A 1 119 ? 10.508 -10.875 5.543 1 97.19 119 VAL A N 1
ATOM 867 C CA . VAL A 1 119 ? 9.5 -10.453 6.508 1 97.19 119 VAL A CA 1
ATOM 868 C C . VAL A 1 119 ? 10.164 -9.656 7.629 1 97.19 119 VAL A C 1
ATOM 870 O O . VAL A 1 119 ? 9.641 -8.617 8.055 1 97.19 119 VAL A O 1
ATOM 873 N N . ALA A 1 120 ? 11.297 -10.078 8.062 1 97.62 120 ALA A N 1
ATOM 874 C CA . ALA A 1 120 ? 12.047 -9.359 9.086 1 97.62 120 ALA A CA 1
ATOM 875 C C . ALA A 1 120 ? 12.461 -7.977 8.602 1 97.62 120 ALA A C 1
ATOM 877 O O . ALA A 1 120 ? 12.328 -6.988 9.328 1 97.62 120 ALA A O 1
ATOM 878 N N . LEU A 1 121 ? 12.961 -7.906 7.398 1 98.06 121 LEU A N 1
ATOM 879 C CA . LEU A 1 121 ? 13.367 -6.629 6.82 1 98.06 121 LEU A CA 1
ATOM 880 C C . LEU A 1 121 ? 12.164 -5.711 6.637 1 98.06 121 LEU A C 1
ATOM 882 O O . LEU A 1 121 ? 12.266 -4.5 6.844 1 98.06 121 LEU A O 1
ATOM 886 N N . ASN A 1 122 ? 11.086 -6.312 6.297 1 98.19 122 ASN A N 1
ATOM 887 C CA . ASN A 1 122 ? 9.859 -5.535 6.125 1 98.19 122 ASN A CA 1
ATOM 888 C C . ASN A 1 122 ? 9.375 -4.957 7.449 1 98.19 122 ASN A C 1
ATOM 890 O O . ASN A 1 122 ? 8.812 -3.861 7.484 1 98.19 122 ASN A O 1
ATOM 894 N N . LEU A 1 123 ? 9.562 -5.695 8.516 1 98.19 123 LEU A N 1
ATOM 895 C CA . LEU A 1 123 ? 9.18 -5.199 9.836 1 98.19 123 LEU A CA 1
ATOM 896 C C . LEU A 1 123 ? 10.055 -4.016 10.242 1 98.19 123 LEU A C 1
ATOM 898 O O . LEU A 1 123 ? 9.562 -3.059 10.844 1 98.19 123 LEU A O 1
ATOM 902 N N . VAL A 1 124 ? 11.305 -4.102 9.922 1 98.25 124 VAL A N 1
ATOM 903 C CA . VAL A 1 124 ? 12.211 -2.984 10.164 1 98.25 124 VAL A CA 1
ATOM 904 C C . VAL A 1 124 ? 11.742 -1.759 9.383 1 98.25 124 VAL A C 1
ATOM 906 O O . VAL A 1 124 ? 11.648 -0.66 9.938 1 98.25 124 VAL A O 1
ATOM 909 N N . THR A 1 125 ? 11.422 -1.962 8.125 1 98.75 125 THR A N 1
ATOM 910 C CA . THR A 1 125 ? 10.977 -0.871 7.262 1 98.75 125 THR A CA 1
ATOM 911 C C . THR A 1 125 ? 9.641 -0.308 7.742 1 98.75 125 THR A C 1
ATOM 913 O O . THR A 1 125 ? 9.469 0.91 7.809 1 98.75 125 THR A O 1
ATOM 916 N N . LEU A 1 126 ? 8.766 -1.189 8.109 1 98.81 126 LEU A N 1
ATOM 917 C CA . LEU A 1 126 ? 7.461 -0.776 8.609 1 98.81 126 LEU A CA 1
ATOM 918 C C . LEU A 1 126 ? 7.609 0.109 9.844 1 98.81 126 LEU A C 1
ATOM 920 O O . LEU A 1 126 ? 6.992 1.173 9.922 1 98.81 126 LEU A O 1
ATOM 924 N N . THR A 1 127 ? 8.406 -0.337 10.766 1 98.5 127 THR A N 1
ATOM 925 C CA . THR A 1 127 ? 8.625 0.404 12 1 98.5 127 THR A CA 1
ATOM 926 C C . THR A 1 127 ? 9.25 1.765 11.719 1 98.5 127 THR A C 1
ATOM 928 O O . THR A 1 127 ? 8.781 2.789 12.219 1 98.5 127 THR A O 1
ATOM 931 N N . GLY A 1 128 ? 10.281 1.785 10.898 1 98.25 128 GLY A N 1
ATOM 932 C CA . GLY A 1 128 ? 10.945 3.033 10.562 1 98.25 128 GLY A CA 1
ATOM 933 C C . GLY A 1 128 ? 10.031 4.023 9.859 1 98.25 128 GLY A C 1
ATOM 934 O O . GLY A 1 128 ? 9.984 5.199 10.227 1 98.25 128 GLY A O 1
ATOM 935 N N . VAL A 1 129 ? 9.289 3.576 8.875 1 98.5 129 VAL A N 1
ATOM 936 C CA . VAL A 1 129 ? 8.43 4.445 8.078 1 98.5 129 VAL A CA 1
ATOM 937 C C . VAL A 1 129 ? 7.262 4.934 8.922 1 98.5 129 VAL A C 1
ATOM 939 O O . VAL A 1 129 ? 6.84 6.086 8.805 1 98.5 129 VAL A O 1
ATOM 942 N N . ALA A 1 130 ? 6.742 4.059 9.82 1 98.19 130 ALA A N 1
ATOM 943 C CA . ALA A 1 130 ? 5.668 4.465 10.727 1 98.19 130 ALA A CA 1
ATOM 944 C C . ALA A 1 130 ? 6.137 5.566 11.672 1 98.19 130 ALA A C 1
ATOM 946 O O . ALA A 1 130 ? 5.43 6.559 11.875 1 98.19 130 ALA A O 1
ATOM 947 N N . VAL A 1 131 ? 7.309 5.41 12.234 1 96.62 131 VAL A N 1
ATOM 948 C CA . VAL A 1 131 ? 7.879 6.414 13.125 1 96.62 131 VAL A CA 1
ATOM 949 C C . VAL A 1 131 ? 8.094 7.723 12.367 1 96.62 131 VAL A C 1
ATOM 951 O O . VAL A 1 131 ? 7.742 8.797 12.867 1 96.62 131 VAL A O 1
ATOM 954 N N . ALA A 1 132 ? 8.641 7.641 11.18 1 96.12 132 ALA A N 1
ATOM 955 C CA . ALA A 1 132 ? 8.883 8.836 10.375 1 96.12 132 ALA A CA 1
ATOM 956 C C . ALA A 1 132 ? 7.57 9.547 10.047 1 96.12 132 ALA A C 1
ATOM 958 O O . ALA A 1 132 ? 7.477 10.773 10.172 1 96.12 132 ALA A O 1
ATOM 959 N N . PHE A 1 133 ? 6.582 8.812 9.672 1 95.94 133 PHE A N 1
ATOM 960 C CA . PHE A 1 133 ? 5.289 9.359 9.281 1 95.94 133 PHE A CA 1
ATOM 961 C C . PHE A 1 133 ? 4.641 10.102 10.445 1 95.94 133 PHE A C 1
ATOM 963 O O . PHE A 1 133 ? 4.211 11.242 10.297 1 95.94 133 PHE A O 1
ATOM 970 N N . VAL A 1 134 ? 4.668 9.5 11.625 1 94.88 134 VAL A N 1
ATOM 971 C CA . VAL A 1 134 ? 4.047 10.109 12.797 1 94.88 134 VAL A CA 1
ATOM 972 C C . VAL A 1 134 ? 4.867 11.312 13.242 1 94.88 134 VAL A C 1
ATOM 974 O O . VAL A 1 134 ? 4.312 12.305 13.727 1 94.88 134 VAL A O 1
ATOM 977 N N . SER A 1 135 ? 6.156 11.273 13.102 1 92 135 SER A N 1
ATOM 978 C CA . SER A 1 135 ? 7.043 12.344 13.547 1 92 135 SER A CA 1
ATOM 979 C C . SER A 1 135 ? 6.816 13.617 12.734 1 92 135 SER A C 1
ATOM 981 O O . SER A 1 135 ? 6.961 14.727 13.258 1 92 135 SER A O 1
ATOM 983 N N . VAL A 1 136 ? 6.43 13.445 11.461 1 88.81 136 VAL A N 1
ATOM 984 C CA . VAL A 1 136 ? 6.305 14.633 10.625 1 88.81 136 VAL A CA 1
ATOM 985 C C . VAL A 1 136 ? 4.906 15.227 10.773 1 88.81 136 VAL A C 1
ATOM 987 O O . VAL A 1 136 ? 4.652 16.359 10.344 1 88.81 136 VAL A O 1
ATOM 990 N N . LEU A 1 137 ? 4.016 14.469 11.336 1 86.56 137 LEU A N 1
ATOM 991 C CA . LEU A 1 137 ? 2.674 14.969 11.602 1 86.56 137 LEU A CA 1
ATOM 992 C C . LEU A 1 137 ? 2.619 15.688 12.953 1 86.56 137 LEU A C 1
ATOM 994 O O . LEU A 1 137 ? 1.697 16.469 13.203 1 86.56 137 LEU A O 1
ATOM 998 N N . ALA A 1 138 ? 3.453 15.344 13.867 1 77 138 ALA A N 1
ATOM 999 C CA . ALA A 1 138 ? 3.51 15.977 15.18 1 77 138 ALA A CA 1
ATOM 1000 C C . ALA A 1 138 ? 4.191 17.344 15.102 1 77 138 ALA A C 1
ATOM 1002 O O . ALA A 1 138 ? 5.059 17.562 14.258 1 77 138 ALA A O 1
ATOM 1003 N N . MET B 1 1 ? -0.525 18.625 15.375 1 71.5 1 MET B N 1
ATOM 1004 C CA . MET B 1 1 ? -1.69 17.906 14.875 1 71.5 1 MET B CA 1
ATOM 1005 C C . MET B 1 1 ? -2.326 17.062 15.969 1 71.5 1 MET B C 1
ATOM 1007 O O . MET B 1 1 ? -1.637 16.609 16.891 1 71.5 1 MET B O 1
ATOM 1011 N N . THR B 1 2 ? -3.664 17 16 1 80.06 2 THR B N 1
ATOM 1012 C CA . THR B 1 2 ? -4.387 16.172 16.969 1 80.06 2 THR B CA 1
ATOM 1013 C C . THR B 1 2 ? -4.273 14.703 16.594 1 80.06 2 THR B C 1
ATOM 1015 O O . THR B 1 2 ? -3.818 14.359 15.508 1 80.06 2 THR B O 1
ATOM 1018 N N . VAL B 1 3 ? -4.574 13.875 17.594 1 83.31 3 VAL B N 1
ATOM 1019 C CA . VAL B 1 3 ? -4.637 12.438 17.359 1 83.31 3 VAL B CA 1
ATOM 1020 C C . VAL B 1 3 ? -5.598 12.141 16.219 1 83.31 3 VAL B C 1
ATOM 1022 O O . VAL B 1 3 ? -5.332 11.281 15.375 1 83.31 3 VAL B O 1
ATOM 1025 N N . ALA B 1 4 ? -6.672 12.891 16.125 1 83.31 4 ALA B N 1
ATOM 1026 C CA . ALA B 1 4 ? -7.664 12.703 15.078 1 83.31 4 ALA B CA 1
ATOM 1027 C C . ALA B 1 4 ? -7.082 13.039 13.711 1 83.31 4 ALA B C 1
ATOM 1029 O O . ALA B 1 4 ? -7.316 12.32 12.734 1 83.31 4 ALA B O 1
ATOM 1030 N N . ASP B 1 5 ? -6.305 14.07 13.625 1 85.12 5 ASP B N 1
ATOM 1031 C CA . ASP B 1 5 ? -5.668 14.461 12.367 1 85.12 5 ASP B CA 1
ATOM 1032 C C . ASP B 1 5 ? -4.672 13.398 11.906 1 85.12 5 ASP B C 1
ATOM 1034 O O . ASP B 1 5 ? -4.578 13.102 10.719 1 85.12 5 ASP B O 1
ATOM 1038 N N . THR B 1 6 ? -4.008 12.891 12.914 1 89.88 6 THR B N 1
ATOM 1039 C CA . THR B 1 6 ? -3.031 11.852 12.609 1 89.88 6 THR B CA 1
ATOM 1040 C C . THR B 1 6 ? -3.723 10.602 12.078 1 89.88 6 THR B C 1
ATOM 1042 O O . THR B 1 6 ? -3.262 9.992 11.117 1 89.88 6 THR B O 1
ATOM 1045 N N . LEU B 1 7 ? -4.832 10.266 12.68 1 91.5 7 LEU B N 1
ATOM 1046 C CA . LEU B 1 7 ? -5.578 9.086 12.258 1 91.5 7 LEU B CA 1
ATOM 1047 C C . LEU B 1 7 ? -6.141 9.266 10.852 1 91.5 7 LEU B C 1
ATOM 1049 O O . LEU B 1 7 ? -6.07 8.344 10.031 1 91.5 7 LEU B O 1
ATOM 1053 N N . VAL B 1 8 ? -6.656 10.43 10.594 1 92.81 8 VAL B N 1
ATOM 1054 C CA . VAL B 1 8 ? -7.25 10.703 9.289 1 92.81 8 VAL B CA 1
ATOM 1055 C C . VAL B 1 8 ? -6.156 10.719 8.219 1 92.81 8 VAL B C 1
ATOM 1057 O O . VAL B 1 8 ? -6.277 10.055 7.188 1 92.81 8 VAL B O 1
ATOM 1060 N N . THR B 1 9 ? -5.102 11.445 8.492 1 94.12 9 THR B N 1
ATOM 1061 C CA . THR B 1 9 ? -3.998 11.531 7.539 1 94.12 9 THR B CA 1
ATOM 1062 C C . THR B 1 9 ? -3.357 10.164 7.324 1 94.12 9 THR B C 1
ATOM 1064 O O . THR B 1 9 ? -3.014 9.797 6.199 1 94.12 9 THR B O 1
ATOM 1067 N N . GLY B 1 10 ? -3.26 9.422 8.398 1 96.31 10 GLY B N 1
ATOM 1068 C CA . GLY B 1 10 ? -2.721 8.07 8.305 1 96.31 10 GLY B CA 1
ATOM 1069 C C . GLY B 1 10 ? -3.592 7.137 7.492 1 96.31 10 GLY B C 1
ATOM 1070 O O . GLY B 1 10 ? -3.096 6.414 6.629 1 96.31 10 GLY B O 1
ATOM 1071 N N . ALA B 1 11 ? -4.867 7.141 7.793 1 97.44 11 ALA B N 1
ATOM 1072 C CA . ALA B 1 11 ? -5.797 6.277 7.066 1 97.44 11 ALA B CA 1
ATOM 1073 C C . ALA B 1 11 ? -5.801 6.605 5.578 1 97.44 11 ALA B C 1
ATOM 1075 O O . ALA B 1 11 ? -5.766 5.707 4.738 1 97.44 11 ALA B O 1
ATOM 1076 N N . LEU B 1 12 ? -5.832 7.863 5.254 1 97.88 12 LEU B N 1
ATOM 1077 C CA . LEU B 1 12 ? -5.855 8.289 3.857 1 97.88 12 LEU B CA 1
ATOM 1078 C C . LEU B 1 12 ? -4.527 7.969 3.174 1 97.88 12 LEU B C 1
ATOM 1080 O O . LEU B 1 12 ? -4.508 7.57 2.008 1 97.88 12 LEU B O 1
ATOM 1084 N N . GLY B 1 13 ? -3.422 8.164 3.863 1 98.38 13 GLY B N 1
ATOM 1085 C CA . GLY B 1 13 ? -2.117 7.828 3.314 1 98.38 13 GLY B CA 1
ATOM 1086 C C . GLY B 1 13 ? -1.948 6.344 3.041 1 98.38 13 GLY B C 1
ATOM 1087 O O . GLY B 1 13 ? -1.439 5.957 1.988 1 98.38 13 GLY B O 1
ATOM 1088 N N . VAL B 1 14 ? -2.357 5.539 3.996 1 98.75 14 VAL B N 1
ATOM 1089 C CA . VAL B 1 14 ? -2.266 4.09 3.854 1 98.75 14 VAL B CA 1
ATOM 1090 C C . VAL B 1 14 ? -3.184 3.623 2.725 1 98.75 14 VAL B C 1
ATOM 1092 O O . VAL B 1 14 ? -2.803 2.771 1.919 1 98.75 14 VAL B O 1
ATOM 1095 N N . TRP B 1 15 ? -4.395 4.18 2.68 1 98.88 15 TRP B N 1
ATOM 1096 C CA . TRP B 1 15 ? -5.32 3.871 1.595 1 98.88 15 TRP B CA 1
ATOM 1097 C C . TRP B 1 15 ? -4.723 4.25 0.245 1 98.88 15 TRP B C 1
ATOM 1099 O O . TRP B 1 15 ? -4.684 3.434 -0.677 1 98.88 15 TRP B O 1
ATOM 1109 N N . LEU B 1 16 ? -4.23 5.441 0.118 1 98.81 16 LEU B N 1
ATOM 1110 C CA . LEU B 1 16 ? -3.611 5.922 -1.112 1 98.81 16 LEU B CA 1
ATOM 1111 C C . LEU B 1 16 ? -2.432 5.039 -1.509 1 98.81 16 LEU B C 1
ATOM 1113 O O . LEU B 1 16 ? -2.293 4.668 -2.676 1 98.81 16 LEU B O 1
ATOM 1117 N N . GLY B 1 17 ? -1.616 4.695 -0.555 1 98.81 17 GLY B N 1
ATOM 1118 C CA . GLY B 1 17 ? -0.458 3.857 -0.818 1 98.81 17 GLY B CA 1
ATOM 1119 C C . GLY B 1 17 ? -0.825 2.469 -1.303 1 98.81 17 GLY B C 1
ATOM 1120 O O . GLY B 1 17 ? -0.139 1.9 -2.154 1 98.81 17 GLY B O 1
ATOM 1121 N N . SER B 1 18 ? -1.88 1.937 -0.722 1 98.81 18 SER B N 1
ATOM 1122 C CA . SER B 1 18 ? -2.328 0.619 -1.161 1 98.81 18 SER B CA 1
ATOM 1123 C C . SER B 1 18 ? -2.791 0.648 -2.613 1 98.81 18 SER B C 1
ATOM 1125 O O . SER B 1 18 ? -2.539 -0.293 -3.369 1 98.81 18 SER B O 1
ATOM 1127 N N . ILE B 1 19 ? -3.408 1.759 -3.045 1 98.81 19 ILE B N 1
ATOM 1128 C CA . ILE B 1 19 ? -3.91 1.903 -4.406 1 98.81 19 ILE B CA 1
ATOM 1129 C C . ILE B 1 19 ? -2.74 2.08 -5.371 1 98.81 19 ILE B C 1
ATOM 1131 O O . ILE B 1 19 ? -2.645 1.371 -6.375 1 98.81 19 ILE B O 1
ATOM 1135 N N . VAL B 1 20 ? -1.868 2.988 -5.031 1 98.75 20 VAL B N 1
ATOM 1136 C CA . VAL B 1 20 ? -0.738 3.303 -5.902 1 98.75 20 VAL B CA 1
ATOM 1137 C C . VAL B 1 20 ? 0.143 2.066 -6.07 1 98.75 20 VAL B C 1
ATOM 1139 O O . VAL B 1 20 ? 0.52 1.715 -7.191 1 98.75 20 VAL B O 1
ATOM 1142 N N . PHE B 1 21 ? 0.417 1.389 -5.004 1 98.75 21 PHE B N 1
ATOM 1143 C CA . PHE B 1 21 ? 1.295 0.224 -5.047 1 98.75 21 PHE B CA 1
ATOM 1144 C C . PHE B 1 21 ? 0.647 -0.914 -5.828 1 98.75 21 PHE B C 1
ATOM 1146 O O . PHE B 1 21 ? 1.288 -1.53 -6.68 1 98.75 21 PHE B O 1
ATOM 1153 N N . PHE B 1 22 ? -0.589 -1.238 -5.484 1 98.69 22 PHE B N 1
ATOM 1154 C CA . PHE B 1 22 ? -1.248 -2.361 -6.141 1 98.69 22 PHE B CA 1
ATOM 1155 C C . PHE B 1 22 ? -1.429 -2.09 -7.629 1 98.69 22 PHE B C 1
ATOM 1157 O O . PHE B 1 22 ? -1.143 -2.953 -8.461 1 98.69 22 PHE B O 1
ATOM 1164 N N . SER B 1 23 ? -1.837 -0.889 -8.016 1 98.12 23 SER B N 1
ATOM 1165 C CA . SER B 1 23 ? -2.223 -0.558 -9.383 1 98.12 23 SER B CA 1
ATOM 1166 C C . SER B 1 23 ? -0.999 -0.314 -10.258 1 98.12 23 SER B C 1
ATOM 1168 O O . SER B 1 23 ? -1.001 -0.649 -11.445 1 98.12 23 SER B O 1
ATOM 1170 N N . PHE B 1 24 ? 0.063 0.181 -9.672 1 98.19 24 PHE B N 1
ATOM 1171 C CA . PHE B 1 24 ? 1.134 0.638 -10.547 1 98.19 24 PHE B CA 1
ATOM 1172 C C . PHE B 1 24 ? 2.396 -0.189 -10.336 1 98.19 24 PHE B C 1
ATOM 1174 O O . PHE B 1 24 ? 3.359 -0.069 -11.102 1 98.19 24 PHE B O 1
ATOM 1181 N N . VAL B 1 25 ? 2.408 -1.013 -9.344 1 98.44 25 VAL B N 1
ATOM 1182 C CA . VAL B 1 25 ? 3.627 -1.772 -9.078 1 98.44 25 VAL B CA 1
ATOM 1183 C C . VAL B 1 25 ? 3.309 -3.266 -9.055 1 98.44 25 VAL B C 1
ATOM 1185 O O . VAL B 1 25 ? 3.729 -4.012 -9.938 1 98.44 25 VAL B O 1
ATOM 1188 N N . ALA B 1 26 ? 2.453 -3.695 -8.125 1 98.56 26 ALA B N 1
ATOM 1189 C CA . ALA B 1 26 ? 2.232 -5.121 -7.895 1 98.56 26 ALA B CA 1
ATOM 1190 C C . ALA B 1 26 ? 1.531 -5.766 -9.086 1 98.56 26 ALA B C 1
ATOM 1192 O O . ALA B 1 26 ? 2.008 -6.766 -9.625 1 98.56 26 ALA B O 1
ATOM 1193 N N . ALA B 1 27 ? 0.42 -5.16 -9.516 1 97.5 27 ALA B N 1
ATOM 1194 C CA . ALA B 1 27 ? -0.341 -5.766 -10.609 1 97.5 27 ALA B CA 1
ATOM 1195 C C . ALA B 1 27 ? 0.482 -5.816 -11.891 1 97.5 27 ALA B C 1
ATOM 1197 O O . ALA B 1 27 ? 0.605 -6.871 -12.516 1 97.5 27 ALA B O 1
ATOM 1198 N N . PRO B 1 28 ? 1.118 -4.734 -12.297 1 97.5 28 PRO B N 1
ATOM 1199 C CA . PRO B 1 28 ? 1.938 -4.801 -13.508 1 97.5 28 PRO B CA 1
ATOM 1200 C C . PRO B 1 28 ? 3.086 -5.801 -13.391 1 97.5 28 PRO B C 1
ATOM 1202 O O . PRO B 1 28 ? 3.449 -6.445 -14.383 1 97.5 28 PRO B O 1
ATOM 1205 N N . ALA B 1 29 ? 3.67 -5.953 -12.227 1 98.06 29 ALA B N 1
ATOM 1206 C CA . ALA B 1 29 ? 4.727 -6.945 -12.023 1 98.06 29 ALA B CA 1
ATOM 1207 C C . ALA B 1 29 ? 4.203 -8.359 -12.242 1 98.06 29 ALA B C 1
ATOM 1209 O O . ALA B 1 29 ? 4.863 -9.18 -12.891 1 98.06 29 ALA B O 1
ATOM 1210 N N . LEU B 1 30 ? 3.014 -8.648 -11.75 1 98 30 LEU B N 1
ATOM 1211 C CA . LEU B 1 30 ? 2.402 -9.969 -11.914 1 98 30 LEU B CA 1
ATOM 1212 C C . LEU B 1 30 ? 2.131 -10.266 -13.383 1 98 30 LEU B C 1
ATOM 1214 O O . LEU B 1 30 ? 2.482 -11.336 -13.875 1 98 30 LEU B O 1
ATOM 1218 N N . PHE B 1 31 ? 1.618 -9.305 -14.102 1 97.06 31 PHE B N 1
ATOM 1219 C CA . PHE B 1 31 ? 1.235 -9.523 -15.492 1 97.06 31 PHE B CA 1
ATOM 1220 C C . PHE B 1 31 ? 2.467 -9.617 -16.391 1 97.06 31 PHE B C 1
ATOM 1222 O O . PHE B 1 31 ? 2.488 -10.391 -17.344 1 97.06 31 PHE B O 1
ATOM 1229 N N . SER B 1 32 ? 3.506 -8.898 -16.062 1 97.19 32 SER B N 1
ATOM 1230 C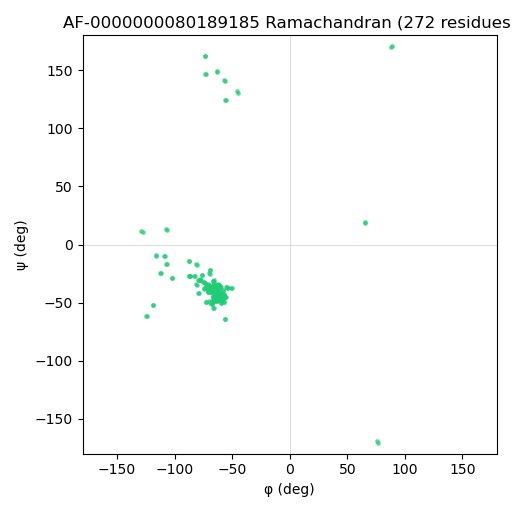 CA . SER B 1 32 ? 4.699 -8.898 -16.906 1 97.19 32 SER B CA 1
ATOM 1231 C C . SER B 1 32 ? 5.516 -10.172 -16.719 1 97.19 32 SER B C 1
ATOM 1233 O O . SER B 1 32 ? 6.184 -10.633 -17.641 1 97.19 32 SER B O 1
ATOM 1235 N N . GLU B 1 33 ? 5.398 -10.789 -15.531 1 97.31 33 GLU B N 1
ATOM 1236 C CA . GLU B 1 33 ? 6.336 -11.867 -15.227 1 97.31 33 GLU B CA 1
ATOM 1237 C C . GLU B 1 33 ? 5.625 -13.219 -15.172 1 97.31 33 GLU B C 1
ATOM 1239 O O . GLU B 1 33 ? 6.242 -14.258 -15.414 1 97.31 33 GLU B O 1
ATOM 1244 N N . LEU B 1 34 ? 4.328 -13.266 -14.898 1 96.44 34 LEU B N 1
ATOM 1245 C CA . LEU B 1 34 ? 3.648 -14.547 -14.711 1 96.44 34 LEU B CA 1
ATOM 1246 C C . LEU B 1 34 ? 2.754 -14.859 -15.906 1 96.44 34 LEU B C 1
ATOM 1248 O O . LEU B 1 34 ? 2.334 -16 -16.078 1 96.44 34 LEU B O 1
ATOM 1252 N N . GLY B 1 35 ? 2.451 -13.828 -16.719 1 95.5 35 GLY B N 1
ATOM 1253 C CA . GLY B 1 35 ? 1.453 -13.984 -17.766 1 95.5 35 GLY B CA 1
ATOM 1254 C C . GLY B 1 35 ? 0.044 -13.68 -17.297 1 95.5 35 GLY B C 1
ATOM 1255 O O . GLY B 1 35 ? -0.208 -13.57 -16.094 1 95.5 35 GLY B O 1
ATOM 1256 N N . SER B 1 36 ? -0.882 -13.602 -18.219 1 93.56 36 SER B N 1
ATOM 1257 C CA . SER B 1 36 ? -2.213 -13.07 -17.938 1 93.56 36 SER B CA 1
ATOM 1258 C C . SER B 1 36 ? -3.023 -14.023 -17.062 1 93.56 36 SER B C 1
ATOM 1260 O O . SER B 1 36 ? -3.752 -13.594 -16.172 1 93.56 36 SER B O 1
ATOM 1262 N N . GLU B 1 37 ? -2.912 -15.273 -17.344 1 93.75 37 GLU B N 1
ATOM 1263 C CA . GLU B 1 37 ? -3.725 -16.234 -16.594 1 93.75 37 GLU B CA 1
ATOM 1264 C C . GLU B 1 37 ? -3.326 -16.281 -15.133 1 93.75 37 GLU B C 1
ATOM 1266 O O . GLU B 1 37 ? -4.16 -16.078 -14.25 1 93.75 37 GLU B O 1
ATOM 1271 N N . ARG B 1 38 ? -2.025 -16.516 -14.844 1 95.12 38 ARG B N 1
ATOM 1272 C CA . ARG B 1 38 ? -1.544 -16.609 -13.469 1 95.12 38 ARG B CA 1
ATOM 1273 C C . ARG B 1 38 ? -1.672 -15.273 -12.75 1 95.12 38 ARG B C 1
ATOM 1275 O O . ARG B 1 38 ? -2.014 -15.234 -11.562 1 95.12 38 ARG B O 1
ATOM 1282 N N . ALA B 1 39 ? -1.414 -14.242 -13.484 1 96 39 ALA B N 1
ATOM 1283 C CA . ALA B 1 39 ? -1.554 -12.898 -12.922 1 96 39 ALA B CA 1
ATOM 1284 C C . ALA B 1 39 ? -3.01 -12.594 -12.578 1 96 39 ALA B C 1
ATOM 1286 O O . ALA B 1 39 ? -3.301 -12.008 -11.539 1 96 39 ALA B O 1
ATOM 1287 N N . GLY B 1 40 ? -3.881 -12.938 -13.477 1 94.25 40 GLY B N 1
ATOM 1288 C CA . GLY B 1 40 ? -5.301 -12.773 -13.211 1 94.25 40 GLY B CA 1
ATOM 1289 C C . GLY B 1 40 ? -5.77 -13.5 -11.969 1 94.25 40 GLY B C 1
ATOM 1290 O O . GLY B 1 40 ? -6.523 -12.945 -11.164 1 94.25 40 GLY B O 1
ATOM 1291 N N . ASP B 1 41 ? -5.316 -14.711 -11.789 1 94.69 41 ASP B N 1
ATOM 1292 C CA . ASP B 1 41 ? -5.645 -15.477 -10.586 1 94.69 41 ASP B CA 1
ATOM 1293 C C . ASP B 1 41 ? -5.172 -14.75 -9.328 1 94.69 41 ASP B C 1
ATOM 1295 O O . ASP B 1 41 ? -5.91 -14.664 -8.344 1 94.69 41 ASP B O 1
ATOM 1299 N N . ALA B 1 42 ? -3.957 -14.297 -9.445 1 96.31 42 ALA B N 1
ATOM 1300 C CA . ALA B 1 42 ? -3.361 -13.625 -8.289 1 96.31 42 ALA B CA 1
ATOM 1301 C C . ALA B 1 42 ? -4.141 -12.359 -7.93 1 96.31 42 ALA B C 1
ATOM 1303 O O . ALA B 1 42 ? -4.484 -12.148 -6.766 1 96.31 42 ALA B O 1
ATOM 1304 N N . VAL B 1 43 ? -4.453 -11.609 -8.914 1 96.25 43 VAL B N 1
ATOM 1305 C CA . VAL B 1 43 ? -5.156 -10.352 -8.695 1 96.25 43 VAL B CA 1
ATOM 1306 C C . VAL B 1 43 ? -6.57 -10.633 -8.195 1 96.25 43 VAL B C 1
ATOM 1308 O O . VAL B 1 43 ? -7.078 -9.922 -7.32 1 96.25 43 VAL B O 1
ATOM 1311 N N . ASN B 1 44 ? -7.156 -11.664 -8.703 1 95 44 ASN B N 1
ATOM 1312 C CA . ASN B 1 44 ? -8.531 -11.992 -8.344 1 95 44 ASN B CA 1
ATOM 1313 C C . ASN B 1 44 ? -8.648 -12.391 -6.875 1 95 44 ASN B C 1
ATOM 1315 O O . ASN B 1 44 ? -9.656 -12.109 -6.227 1 95 44 ASN B O 1
ATOM 1319 N N . VAL B 1 45 ? -7.656 -13.031 -6.391 1 95.56 45 VAL B N 1
ATOM 1320 C CA . VAL B 1 45 ? -7.773 -13.477 -5.008 1 95.56 45 VAL B CA 1
ATOM 1321 C C . VAL B 1 45 ? -7.461 -12.32 -4.059 1 95.56 45 VAL B C 1
ATOM 1323 O O . VAL B 1 45 ? -7.793 -12.383 -2.871 1 95.56 45 VAL B O 1
ATOM 1326 N N . VAL B 1 46 ? -6.82 -11.281 -4.566 1 97.94 46 VAL B N 1
ATOM 1327 C CA . VAL B 1 46 ? -6.469 -10.125 -3.748 1 97.94 46 VAL B CA 1
ATOM 1328 C C . VAL B 1 46 ? -7.625 -9.133 -3.729 1 97.94 46 VAL B C 1
ATOM 1330 O O . VAL B 1 46 ? -7.832 -8.422 -2.738 1 97.94 46 VAL B O 1
ATOM 1333 N N . PHE B 1 47 ? -8.461 -9.109 -4.773 1 98.06 47 PHE B N 1
ATOM 1334 C CA . PHE B 1 47 ? -9.461 -8.07 -5.016 1 98.06 47 PHE B CA 1
ATOM 1335 C C . PHE B 1 47 ? -10.414 -7.957 -3.834 1 98.06 47 PHE B C 1
ATOM 1337 O O . PHE B 1 47 ? -10.641 -6.863 -3.314 1 98.06 47 PHE B O 1
ATOM 1344 N N . PRO B 1 48 ? -10.969 -9.047 -3.355 1 98 48 PRO B N 1
ATOM 1345 C CA . PRO B 1 48 ? -11.945 -8.914 -2.275 1 98 48 PRO B CA 1
ATOM 1346 C C . PRO B 1 48 ? -11.367 -8.242 -1.032 1 98 48 PRO B C 1
ATOM 1348 O O . PRO B 1 48 ? -12.008 -7.367 -0.441 1 98 48 PRO B O 1
ATOM 1351 N N . ARG B 1 49 ? -10.242 -8.586 -0.639 1 98.38 49 ARG B N 1
ATOM 1352 C CA . ARG B 1 49 ? -9.609 -8.023 0.55 1 98.38 49 ARG B CA 1
ATOM 1353 C C . ARG B 1 49 ? -9.141 -6.598 0.292 1 98.38 49 ARG B C 1
ATOM 1355 O O . ARG B 1 49 ? -9.164 -5.754 1.193 1 98.38 49 ARG B O 1
ATOM 1362 N N . TYR B 1 50 ? -8.664 -6.383 -0.939 1 98.75 50 TYR B N 1
ATOM 1363 C CA . TYR B 1 50 ? -8.234 -5.055 -1.362 1 98.75 50 TYR B CA 1
ATOM 1364 C C . TYR B 1 50 ? -9.352 -4.035 -1.183 1 98.75 50 TYR B C 1
ATOM 1366 O O . TYR B 1 50 ? -9.133 -2.961 -0.613 1 98.75 50 TYR B O 1
ATOM 1374 N N . TYR B 1 51 ? -10.508 -4.395 -1.578 1 98.81 51 TYR B N 1
ATOM 1375 C CA . TYR B 1 51 ? -11.633 -3.463 -1.536 1 98.81 51 TYR B CA 1
ATOM 1376 C C . TYR B 1 51 ? -12.133 -3.275 -0.108 1 98.81 51 TYR B C 1
ATOM 1378 O O . TYR B 1 51 ? -12.492 -2.166 0.289 1 98.81 51 TYR B O 1
ATOM 1386 N N . VAL B 1 52 ? -12.141 -4.301 0.676 1 98.69 52 VAL B N 1
ATOM 1387 C CA . VAL B 1 52 ? -12.547 -4.195 2.074 1 98.69 52 VAL B CA 1
ATOM 1388 C C . VAL B 1 52 ? -11.539 -3.338 2.84 1 98.69 52 VAL B C 1
ATOM 1390 O O . VAL B 1 52 ? -11.914 -2.58 3.738 1 98.69 52 VAL B O 1
ATOM 1393 N N . PHE B 1 53 ? -10.305 -3.531 2.516 1 98.81 53 PHE B N 1
ATOM 1394 C CA . PHE B 1 53 ? -9.266 -2.713 3.123 1 98.81 53 PHE B CA 1
ATOM 1395 C C . PHE B 1 53 ? -9.523 -1.232 2.879 1 98.81 53 PHE B C 1
ATOM 1397 O O . PHE B 1 53 ? -9.406 -0.416 3.795 1 98.81 53 PHE B O 1
ATOM 1404 N N . GLY B 1 54 ? -9.875 -0.85 1.633 1 98.81 54 GLY B N 1
ATOM 1405 C CA . GLY B 1 54 ? -10.211 0.527 1.315 1 98.81 54 GLY B CA 1
ATOM 1406 C C . GLY B 1 54 ? -11.398 1.044 2.107 1 98.81 54 GLY B C 1
ATOM 1407 O O . GLY B 1 54 ? -11.367 2.164 2.623 1 98.81 54 GLY B O 1
ATOM 1408 N N . VAL B 1 55 ? -12.383 0.227 2.244 1 98.69 55 VAL B N 1
ATOM 1409 C CA . VAL B 1 55 ? -13.578 0.607 2.99 1 98.69 55 VAL B CA 1
ATOM 1410 C C . VAL B 1 55 ? -13.227 0.807 4.461 1 98.69 55 VAL B C 1
ATOM 1412 O O . VAL B 1 55 ? -13.75 1.715 5.113 1 98.69 55 VAL B O 1
ATOM 1415 N N . ALA B 1 56 ? -12.383 -0.046 4.973 1 98.56 56 ALA B N 1
ATOM 1416 C CA . ALA B 1 56 ? -11.938 0.086 6.359 1 98.56 56 ALA B CA 1
ATOM 1417 C C . ALA B 1 56 ? -11.203 1.403 6.578 1 98.56 56 ALA B C 1
ATOM 1419 O O . ALA B 1 56 ? -11.406 2.076 7.59 1 98.56 56 ALA B O 1
ATOM 1420 N N . MET B 1 57 ? -10.328 1.745 5.648 1 98.44 57 MET B N 1
ATOM 1421 C CA . MET B 1 57 ? -9.609 3.012 5.758 1 98.44 57 MET B CA 1
ATOM 1422 C C . MET B 1 57 ? -10.57 4.191 5.688 1 98.44 57 MET B C 1
ATOM 1424 O O . MET B 1 57 ? -10.398 5.18 6.402 1 98.44 57 MET B O 1
ATOM 1428 N N . ALA B 1 58 ? -11.539 4.086 4.801 1 97.88 58 ALA B N 1
ATOM 1429 C CA . ALA B 1 58 ? -12.578 5.113 4.719 1 97.88 58 ALA B CA 1
ATOM 1430 C C . ALA B 1 58 ? -13.312 5.258 6.047 1 97.88 58 ALA B C 1
ATOM 1432 O O . ALA B 1 58 ? -13.578 6.375 6.5 1 97.88 58 ALA B O 1
ATOM 1433 N N . ALA B 1 59 ? -13.656 4.16 6.66 1 96.81 59 ALA B N 1
ATOM 1434 C CA . ALA B 1 59 ? -14.383 4.16 7.93 1 96.81 59 ALA B CA 1
ATOM 1435 C C . ALA B 1 59 ? -13.562 4.836 9.023 1 96.81 59 ALA B C 1
ATOM 1437 O O . ALA B 1 59 ? -14.109 5.566 9.859 1 96.81 59 ALA B O 1
ATOM 1438 N N . VAL B 1 60 ? -12.266 4.574 9.047 1 94.69 60 VAL B N 1
ATOM 1439 C CA . VAL B 1 60 ? -11.391 5.195 10.031 1 94.69 60 VAL B CA 1
ATOM 1440 C C . VAL B 1 60 ? -11.398 6.711 9.852 1 94.69 60 VAL B C 1
ATOM 1442 O O . VAL B 1 60 ? -11.523 7.457 10.828 1 94.69 60 VAL B O 1
ATOM 1445 N N . ALA B 1 61 ? -11.25 7.168 8.617 1 92.56 61 ALA B N 1
ATOM 1446 C CA . ALA B 1 61 ? -11.242 8.602 8.336 1 92.56 61 ALA B CA 1
ATOM 1447 C C . ALA B 1 61 ? -12.562 9.242 8.727 1 92.56 61 ALA B C 1
ATOM 1449 O O . ALA B 1 61 ? -12.586 10.305 9.359 1 92.56 61 ALA B O 1
ATOM 1450 N N . LEU B 1 62 ? -13.656 8.57 8.367 1 88.38 62 LEU B N 1
ATOM 1451 C CA . LEU B 1 62 ? -14.984 9.117 8.633 1 88.38 62 LEU B CA 1
ATOM 1452 C C . LEU B 1 62 ? -15.281 9.109 10.133 1 88.38 62 LEU B C 1
ATOM 1454 O O . LEU B 1 62 ? -15.914 10.031 10.648 1 88.38 62 LEU B O 1
ATOM 1458 N N . ALA B 1 63 ? -14.875 8.047 10.797 1 87.06 63 ALA B N 1
ATOM 1459 C CA . ALA B 1 63 ? -15.07 7.969 12.242 1 87.06 63 ALA B CA 1
ATOM 1460 C C . ALA B 1 63 ? -14.32 9.094 12.961 1 87.06 63 ALA B C 1
ATOM 1462 O O . ALA B 1 63 ? -14.844 9.672 13.914 1 87.06 63 ALA B O 1
ATOM 1463 N N . ALA B 1 64 ? -13.172 9.375 12.5 1 81.25 64 ALA B N 1
ATOM 1464 C CA . ALA B 1 64 ? -12.391 10.453 13.109 1 81.25 64 ALA B CA 1
ATOM 1465 C C . ALA B 1 64 ? -13.055 11.805 12.898 1 81.25 64 ALA B C 1
ATOM 1467 O O . ALA B 1 64 ? -12.992 12.68 13.758 1 81.25 64 ALA B O 1
ATOM 1468 N N . TRP B 1 65 ? -13.727 11.883 11.734 1 75.25 65 TRP B N 1
ATOM 1469 C CA . TRP B 1 65 ? -14.375 13.148 11.422 1 75.25 65 TRP B CA 1
ATOM 1470 C C . TRP B 1 65 ? -15.672 13.312 12.211 1 75.25 65 TRP B C 1
ATOM 1472 O O . TRP B 1 65 ? -16.078 14.43 12.516 1 75.25 65 TRP B O 1
ATOM 1482 N N . ILE B 1 66 ? -16.25 12.25 12.469 1 73.44 66 ILE B N 1
ATOM 1483 C CA . ILE B 1 66 ? -17.484 12.297 13.242 1 73.44 66 ILE B CA 1
ATOM 1484 C C . ILE B 1 66 ? -17.156 12.469 14.727 1 73.44 66 ILE B C 1
ATOM 1486 O O . ILE B 1 66 ? -17.75 13.305 15.406 1 73.44 66 ILE B O 1
ATOM 1490 N N . VAL B 1 67 ? -16.125 11.727 15.18 1 66.38 67 VAL B N 1
ATOM 1491 C CA . VAL B 1 67 ? -15.781 11.711 16.594 1 66.38 67 VAL B CA 1
ATOM 1492 C C . VAL B 1 67 ? -14.961 12.945 16.953 1 66.38 67 VAL B C 1
ATOM 1494 O O . VAL B 1 67 ? -15.07 13.477 18.062 1 66.38 67 VAL B O 1
ATOM 1497 N N . GLY B 1 68 ? -14.133 13.359 15.984 1 58.31 68 GLY B N 1
ATOM 1498 C CA . GLY B 1 68 ? -13.234 14.477 16.234 1 58.31 68 GLY B CA 1
ATOM 1499 C C . GLY B 1 68 ? -13.953 15.734 16.688 1 58.31 68 GLY B C 1
ATOM 1500 O O . GLY B 1 68 ? -13.734 16.219 17.797 1 58.31 68 GLY B O 1
ATOM 1501 N N . PRO B 1 69 ? -14.82 16.234 15.688 1 55.44 69 PRO B N 1
ATOM 1502 C CA . PRO B 1 69 ? -15.531 17.438 16.109 1 55.44 69 PRO B CA 1
ATOM 1503 C C . PRO B 1 69 ? -16.281 17.25 17.422 1 55.44 69 PRO B C 1
ATOM 1505 O O . PRO B 1 69 ? -16.328 18.156 18.266 1 55.44 69 PRO B O 1
ATOM 1508 N N . LEU B 1 70 ? -16.812 16.016 17.5 1 54.06 70 LEU B N 1
ATOM 1509 C CA . LEU B 1 70 ? -17.672 15.805 18.656 1 54.06 70 LEU B CA 1
ATOM 1510 C C . LEU B 1 70 ? -16.844 15.734 19.938 1 54.06 70 LEU B C 1
ATOM 1512 O O . LEU B 1 70 ? -17.25 16.266 20.969 1 54.06 70 LEU B O 1
ATOM 1516 N N . ALA B 1 71 ? -15.797 15.141 19.734 1 52.38 71 ALA B N 1
ATOM 1517 C CA . ALA B 1 71 ? -15.086 14.82 20.969 1 52.38 71 ALA B CA 1
ATOM 1518 C C . ALA B 1 71 ? -13.93 15.789 21.203 1 52.38 71 ALA B C 1
ATOM 1520 O O . ALA B 1 71 ? -13.578 16.094 22.344 1 52.38 71 ALA B O 1
ATOM 1521 N N . PHE B 1 72 ? -13.414 16.281 20.094 1 55.59 72 PHE B N 1
ATOM 1522 C CA . PHE B 1 72 ? -12.148 16.953 20.344 1 55.59 72 PHE B CA 1
ATOM 1523 C C . PHE B 1 72 ? -12.156 18.344 19.734 1 55.59 72 PHE B C 1
ATOM 1525 O O . PHE B 1 72 ? -11.156 19.062 19.797 1 55.59 72 PHE B O 1
ATOM 1532 N N . GLY B 1 73 ? -13.398 18.719 19.328 1 54.47 73 GLY B N 1
ATOM 1533 C CA . GLY B 1 73 ? -13.516 20.062 18.797 1 54.47 73 GLY B CA 1
ATOM 1534 C C . GLY B 1 73 ? -12.742 20.281 17.5 1 54.47 73 GLY B C 1
ATOM 1535 O O . GLY B 1 73 ? -12.273 21.375 17.234 1 54.47 73 GLY B O 1
ATOM 1536 N N . THR B 1 74 ? -12.445 19.094 16.891 1 56.28 74 THR B N 1
ATOM 1537 C CA . THR B 1 74 ? -11.578 19.172 15.719 1 56.28 74 THR B CA 1
ATOM 1538 C C . THR B 1 74 ? -12.336 19.75 14.523 1 56.28 74 THR B C 1
ATOM 1540 O O . THR B 1 74 ? -13.562 19.828 14.539 1 56.28 74 THR B O 1
ATOM 1543 N N . THR B 1 75 ? -11.648 20.5 13.664 1 59.19 75 THR B N 1
ATOM 1544 C CA . THR B 1 75 ? -12.102 21.188 12.461 1 59.19 75 THR B CA 1
ATOM 1545 C C . THR B 1 75 ? -12.773 20.219 11.5 1 59.19 75 THR B C 1
ATOM 1547 O O . THR B 1 75 ? -12.391 19.047 11.422 1 59.19 75 THR B O 1
ATOM 1550 N N . GLU B 1 76 ? -13.945 20.641 11.234 1 67.06 76 GLU B N 1
ATOM 1551 C CA . GLU B 1 76 ? -14.672 19.953 10.156 1 67.06 76 GLU B CA 1
ATOM 1552 C C . GLU B 1 76 ? -13.781 19.734 8.938 1 67.06 76 GLU B C 1
ATOM 1554 O O . GLU B 1 76 ? -13.008 20.625 8.562 1 67.06 76 GLU B O 1
ATOM 1559 N N . PRO B 1 77 ? -13.836 18.531 8.492 1 74.44 77 PRO B N 1
ATOM 1560 C CA . PRO B 1 77 ? -13.039 18.312 7.277 1 74.44 77 PRO B CA 1
ATOM 1561 C C . PRO B 1 77 ? -13.539 19.141 6.094 1 74.44 77 PRO B C 1
ATOM 1563 O O . PRO B 1 77 ? -14.711 19.516 6.043 1 74.44 77 PRO B O 1
ATOM 1566 N N . PRO B 1 78 ? -12.602 19.5 5.246 1 81.44 78 PRO B N 1
ATOM 1567 C CA . PRO B 1 78 ? -13.047 20.141 4.008 1 81.44 78 PRO B CA 1
ATOM 1568 C C . PRO B 1 78 ? -14.031 19.281 3.215 1 81.44 78 PRO B C 1
ATOM 1570 O O . PRO B 1 78 ? -13.961 18.047 3.264 1 81.44 78 PRO B O 1
ATOM 1573 N N . LEU B 1 79 ? -15.008 19.906 2.641 1 85.69 79 LEU B N 1
ATOM 1574 C CA . LEU B 1 79 ? -16.016 19.219 1.832 1 85.69 79 LEU B CA 1
ATOM 1575 C C . LEU B 1 79 ? -15.359 18.328 0.792 1 85.69 79 LEU B C 1
ATOM 1577 O O . LEU B 1 79 ? -15.852 17.219 0.514 1 85.69 79 LEU B O 1
ATOM 1581 N N . ALA B 1 80 ? -14.258 18.766 0.222 1 89.94 80 ALA B N 1
ATOM 1582 C CA . ALA B 1 80 ? -13.547 17.984 -0.786 1 89.94 80 ALA B CA 1
ATOM 1583 C C . ALA B 1 80 ? -13.023 16.672 -0.199 1 89.94 80 ALA B C 1
ATOM 1585 O O . ALA B 1 80 ? -13.008 15.648 -0.88 1 89.94 80 ALA B O 1
ATOM 1586 N N . ALA B 1 81 ? -12.602 16.734 1.019 1 90.94 81 ALA B N 1
ATOM 1587 C CA . ALA B 1 81 ? -12.125 15.539 1.693 1 90.94 81 ALA B CA 1
ATOM 1588 C C . ALA B 1 81 ? -13.266 14.539 1.909 1 90.94 81 ALA B C 1
ATOM 1590 O O . ALA B 1 81 ? -13.125 13.352 1.609 1 90.94 81 ALA B O 1
ATOM 1591 N N . ASP B 1 82 ? -14.352 15.055 2.344 1 89.94 82 ASP B N 1
ATOM 1592 C CA . ASP B 1 82 ? -15.523 14.211 2.562 1 89.94 82 ASP B CA 1
ATOM 1593 C C . ASP B 1 82 ? -15.992 13.57 1.256 1 89.94 82 ASP B C 1
ATOM 1595 O O . ASP B 1 82 ? -16.266 12.367 1.207 1 89.94 82 ASP B O 1
ATOM 1599 N N . ALA B 1 83 ? -16.078 14.375 0.253 1 93.88 83 ALA B N 1
ATOM 1600 C CA . ALA B 1 83 ? -16.531 13.891 -1.049 1 93.88 83 ALA B CA 1
ATOM 1601 C C . ALA B 1 83 ? -15.594 12.82 -1.598 1 93.88 83 ALA B C 1
ATOM 1603 O O . ALA B 1 83 ? -16.047 11.82 -2.15 1 93.88 83 ALA B O 1
ATOM 1604 N N . GLY B 1 84 ? -14.305 13.062 -1.435 1 96.5 84 GLY B N 1
ATOM 1605 C CA . GLY B 1 84 ? -13.328 12.102 -1.915 1 96.5 84 GLY B CA 1
ATOM 1606 C C . GLY B 1 84 ? -13.406 10.766 -1.205 1 96.5 84 GLY B C 1
ATOM 1607 O O . GLY B 1 84 ? -13.375 9.711 -1.847 1 96.5 84 GLY B O 1
ATOM 1608 N N . VAL B 1 85 ? -13.523 10.812 0.099 1 97 85 VAL B N 1
ATOM 1609 C CA . VAL B 1 85 ? -13.594 9.602 0.899 1 97 85 VAL B CA 1
ATOM 1610 C C . VAL B 1 85 ? -14.875 8.836 0.569 1 97 85 VAL B C 1
ATOM 1612 O O . VAL B 1 85 ? -14.859 7.613 0.412 1 97 85 VAL B O 1
ATOM 1615 N N . PHE B 1 86 ? -15.992 9.555 0.435 1 96.06 86 PHE B N 1
ATOM 1616 C CA . PHE B 1 86 ? -17.281 8.922 0.136 1 96.06 86 PHE B CA 1
ATOM 1617 C C . PHE B 1 86 ? -17.25 8.273 -1.245 1 96.06 86 PHE B C 1
ATOM 1619 O O . PHE B 1 86 ? -17.734 7.156 -1.422 1 96.06 86 PHE B O 1
ATOM 1626 N N . MET B 1 87 ? -16.672 8.992 -2.193 1 97.38 87 MET B N 1
ATOM 1627 C CA . MET B 1 87 ? -16.578 8.461 -3.553 1 97.38 87 MET B CA 1
ATOM 1628 C C . MET B 1 87 ? -15.727 7.195 -3.58 1 97.38 87 MET B C 1
ATOM 1630 O O . MET B 1 87 ? -16.109 6.207 -4.215 1 97.38 87 MET B O 1
ATOM 1634 N N . GLY B 1 88 ? -14.602 7.242 -2.906 1 98.44 88 GLY B N 1
ATOM 1635 C CA . GLY B 1 88 ? -13.75 6.066 -2.848 1 98.44 88 GLY B CA 1
ATOM 1636 C C . GLY B 1 88 ? -14.398 4.891 -2.145 1 98.44 88 GLY B C 1
ATOM 1637 O O . GLY B 1 88 ? -14.312 3.756 -2.615 1 98.44 88 GLY B O 1
ATOM 1638 N N . ALA B 1 89 ? -15.07 5.188 -1.072 1 98.38 89 ALA B N 1
ATOM 1639 C CA . ALA B 1 89 ? -15.75 4.137 -0.32 1 98.38 89 ALA B CA 1
ATOM 1640 C C . ALA B 1 89 ? -16.859 3.5 -1.149 1 98.38 89 ALA B C 1
ATOM 1642 O O . ALA B 1 89 ? -17 2.275 -1.178 1 98.38 89 ALA B O 1
ATOM 1643 N N . ALA B 1 90 ? -17.672 4.344 -1.788 1 98.5 90 ALA B N 1
ATOM 1644 C CA . ALA B 1 90 ? -18.766 3.848 -2.617 1 98.5 90 ALA B CA 1
ATOM 1645 C C . ALA B 1 90 ? -18.234 2.967 -3.75 1 98.5 90 ALA B C 1
ATOM 1647 O O . ALA B 1 90 ? -18.812 1.913 -4.039 1 98.5 90 ALA B O 1
ATOM 1648 N N . ALA B 1 91 ? -17.156 3.387 -4.367 1 98.75 91 ALA B N 1
ATOM 1649 C CA . ALA B 1 91 ? -16.547 2.607 -5.441 1 98.75 91 ALA B CA 1
ATOM 1650 C C . ALA B 1 91 ? -16.062 1.258 -4.93 1 98.75 91 ALA B C 1
ATOM 1652 O O . ALA B 1 91 ? -16.266 0.229 -5.578 1 98.75 91 ALA B O 1
ATOM 1653 N N . ASN B 1 92 ? -15.398 1.269 -3.736 1 98.88 92 ASN B N 1
ATOM 1654 C CA . ASN B 1 92 ? -14.875 0.019 -3.189 1 98.88 92 ASN B CA 1
ATOM 1655 C C . ASN B 1 92 ? -16 -0.908 -2.742 1 98.88 92 ASN B C 1
ATOM 1657 O O . ASN B 1 92 ? -15.906 -2.129 -2.885 1 98.88 92 ASN B O 1
ATOM 1661 N N . ILE B 1 93 ? -17.078 -0.338 -2.227 1 98.75 93 ILE B N 1
ATOM 1662 C CA . ILE B 1 93 ? -18.219 -1.142 -1.829 1 98.75 93 ILE B CA 1
ATOM 1663 C C . ILE B 1 93 ? -18.859 -1.783 -3.062 1 98.75 93 ILE B C 1
ATOM 1665 O O . ILE B 1 93 ? -19.156 -2.98 -3.062 1 98.75 93 ILE B O 1
ATOM 1669 N N . TYR B 1 94 ? -19.031 -1.013 -4.078 1 98.75 94 TYR B N 1
ATOM 1670 C CA . TYR B 1 94 ? -19.578 -1.543 -5.32 1 98.75 94 TYR B CA 1
ATOM 1671 C C . TYR B 1 94 ? -18.672 -2.629 -5.895 1 98.75 94 TYR B C 1
ATOM 1673 O O . TYR B 1 94 ? -19.156 -3.689 -6.305 1 98.75 94 TYR B O 1
ATOM 1681 N N . ALA B 1 95 ? -17.375 -2.377 -5.914 1 98.56 95 ALA B N 1
ATOM 1682 C CA . ALA B 1 95 ? -16.422 -3.338 -6.461 1 98.56 95 ALA B CA 1
ATOM 1683 C C . ALA B 1 95 ? -16.453 -4.648 -5.68 1 98.56 95 ALA B C 1
ATOM 1685 O O . ALA B 1 95 ? -16.484 -5.73 -6.273 1 98.56 95 ALA B O 1
ATOM 1686 N N . ARG B 1 96 ? -16.5 -4.551 -4.398 1 98.38 96 ARG B N 1
ATOM 1687 C CA . ARG B 1 96 ? -16.438 -5.742 -3.557 1 98.38 96 ARG B CA 1
ATOM 1688 C C . ARG B 1 96 ? -17.719 -6.559 -3.664 1 98.38 96 ARG B C 1
ATOM 1690 O O . ARG B 1 96 ? -17.672 -7.789 -3.713 1 98.38 96 ARG B O 1
ATOM 1697 N N . TYR B 1 97 ? -18.844 -5.902 -3.713 1 98.44 97 TYR B N 1
ATOM 1698 C CA . TYR B 1 97 ? -20.078 -6.645 -3.471 1 98.44 97 TYR B CA 1
ATOM 1699 C C . TYR B 1 97 ? -20.891 -6.789 -4.754 1 98.44 97 TYR B C 1
ATOM 1701 O O . TYR B 1 97 ? -21.859 -7.543 -4.797 1 98.44 97 T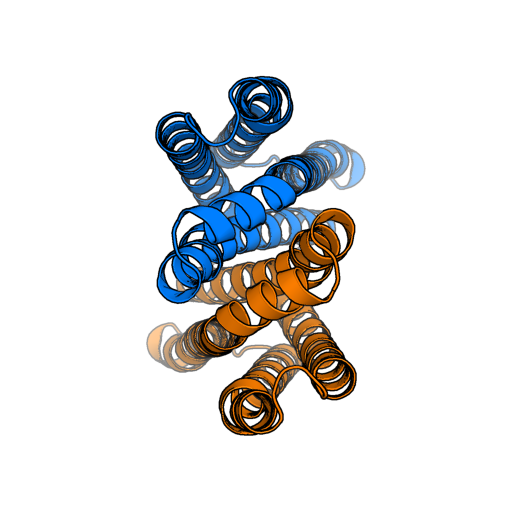YR B O 1
ATOM 1709 N N . VAL B 1 98 ? -20.516 -6.117 -5.762 1 98 98 VAL B N 1
ATOM 1710 C CA . VAL B 1 98 ? -21.203 -6.27 -7.039 1 98 98 VAL B CA 1
ATOM 1711 C C . VAL B 1 98 ? -20.234 -6.789 -8.094 1 98 98 VAL B C 1
ATOM 1713 O O . VAL B 1 98 ? -20.469 -7.836 -8.703 1 98 98 VAL B O 1
ATOM 1716 N N . LEU B 1 99 ? -19.109 -6.16 -8.273 1 97.44 99 LEU B N 1
ATOM 1717 C CA . LEU B 1 99 ? -18.188 -6.504 -9.352 1 97.44 99 LEU B CA 1
ATOM 1718 C C . LEU B 1 99 ? -17.531 -7.859 -9.102 1 97.44 99 LEU B C 1
ATOM 1720 O O . LEU B 1 99 ? -17.5 -8.711 -9.992 1 97.44 99 LEU B O 1
ATOM 1724 N N . VAL B 1 100 ? -17 -8.078 -7.906 1 96.75 100 VAL B N 1
ATOM 1725 C CA . VAL B 1 100 ? -16.25 -9.289 -7.598 1 96.75 100 VAL B CA 1
ATOM 1726 C C . VAL B 1 100 ? -17.141 -10.508 -7.746 1 96.75 100 VAL B C 1
ATOM 1728 O O . VAL B 1 100 ? -16.766 -11.492 -8.391 1 96.75 100 VAL B O 1
ATOM 1731 N N . PRO B 1 101 ? -18.391 -10.5 -7.234 1 96.69 101 PRO B N 1
ATOM 1732 C CA . PRO B 1 101 ? -19.281 -11.641 -7.469 1 96.69 101 PRO B CA 1
ATOM 1733 C C . PRO B 1 101 ? -19.547 -11.883 -8.953 1 96.69 101 PRO B C 1
ATOM 1735 O O . PRO B 1 101 ? -19.656 -13.039 -9.383 1 96.69 101 PRO B O 1
ATOM 1738 N N . LYS B 1 102 ? -19.656 -10.805 -9.703 1 95.06 102 LYS B N 1
ATOM 1739 C CA . LYS B 1 102 ? -19.844 -10.953 -11.141 1 95.06 102 LYS B CA 1
ATOM 1740 C C . LYS B 1 102 ? -18.609 -11.586 -11.789 1 95.06 102 LYS B C 1
ATOM 1742 O O . LYS B 1 102 ? -18.734 -12.422 -12.688 1 95.06 102 LYS B O 1
ATOM 1747 N N . MET B 1 103 ? -17.438 -11.203 -11.352 1 92.94 103 MET B N 1
ATOM 1748 C CA . MET B 1 103 ? -16.188 -11.766 -11.852 1 92.94 103 MET B CA 1
ATOM 1749 C C . MET B 1 103 ? -16.109 -13.266 -11.547 1 92.94 103 MET B C 1
ATOM 1751 O O . MET B 1 103 ? -15.727 -14.055 -12.414 1 92.94 103 MET B O 1
ATOM 1755 N N . GLU B 1 104 ? -16.422 -13.609 -10.312 1 91.75 104 GLU B N 1
ATOM 1756 C CA . GLU B 1 104 ? -16.391 -15 -9.883 1 91.75 104 GLU B CA 1
ATOM 1757 C C . GLU B 1 104 ? -17.359 -15.859 -10.688 1 91.75 104 GLU B C 1
ATOM 1759 O O . GLU B 1 104 ? -17.031 -16.984 -11.055 1 91.75 104 GLU B O 1
ATOM 1764 N N . ALA B 1 105 ? -18.484 -15.32 -11.039 1 93.38 105 ALA B N 1
ATOM 1765 C CA . ALA B 1 105 ? -19.5 -16.047 -11.789 1 93.38 105 ALA B CA 1
ATOM 1766 C C . ALA B 1 105 ? -19.094 -16.203 -13.258 1 93.38 105 ALA B C 1
ATOM 1768 O O . ALA B 1 105 ? -19.406 -17.203 -13.891 1 93.38 105 ALA B O 1
ATOM 1769 N N . ALA B 1 106 ? -18.375 -15.242 -13.805 1 91 106 ALA B N 1
ATOM 1770 C CA . ALA B 1 106 ? -18.031 -15.219 -15.227 1 91 106 ALA B CA 1
ATOM 1771 C C . ALA B 1 106 ? -16.812 -16.094 -15.508 1 91 106 ALA B C 1
ATOM 1773 O O . ALA B 1 106 ? -16.656 -16.594 -16.625 1 91 106 ALA B O 1
ATOM 1774 N N . GLY B 1 107 ? -16.016 -16.219 -14.516 1 86.25 107 GLY B N 1
ATOM 1775 C CA . GLY B 1 107 ? -14.836 -17.047 -14.672 1 86.25 107 GLY B CA 1
ATOM 1776 C C . GLY B 1 107 ? -13.742 -16.391 -15.484 1 86.25 107 GLY B C 1
ATOM 1777 O O . GLY B 1 107 ? -13.805 -15.188 -15.75 1 86.25 107 GLY B O 1
ATOM 1778 N N . SER B 1 108 ? -12.719 -17.141 -15.867 1 83.31 108 SER B N 1
ATOM 1779 C CA . SER B 1 108 ? -11.469 -16.641 -16.422 1 83.31 108 SER B CA 1
ATOM 1780 C C . SER B 1 108 ? -11.672 -16.062 -17.812 1 83.31 108 SER B C 1
ATOM 1782 O O . SER B 1 108 ? -10.93 -15.188 -18.25 1 83.31 108 SER B O 1
ATOM 1784 N N . ASP B 1 109 ? -12.711 -16.531 -18.5 1 85.12 109 ASP B N 1
ATOM 1785 C CA . ASP B 1 109 ? -12.945 -16.109 -19.875 1 85.12 109 ASP B CA 1
ATOM 1786 C C . ASP B 1 109 ? -13.375 -14.648 -19.938 1 85.12 109 ASP B C 1
ATOM 1788 O O . ASP B 1 109 ? -13.195 -13.984 -20.953 1 85.12 109 ASP B O 1
ATOM 1792 N N . ALA B 1 110 ? -13.875 -14.156 -18.859 1 88.12 110 ALA B N 1
ATOM 1793 C CA . ALA B 1 110 ? -14.375 -12.789 -18.844 1 88.12 110 ALA B CA 1
ATOM 1794 C C . ALA B 1 110 ? -13.438 -11.867 -18.062 1 88.12 110 ALA B C 1
ATOM 1796 O O . ALA B 1 110 ? -13.773 -10.719 -17.781 1 88.12 110 ALA B O 1
ATOM 1797 N N . PHE B 1 111 ? -12.297 -12.266 -17.766 1 85.75 111 PHE B N 1
ATOM 1798 C CA . PHE B 1 111 ? -11.352 -11.562 -16.906 1 85.75 111 PHE B CA 1
ATOM 1799 C C . PHE B 1 111 ? -11.062 -10.172 -17.469 1 85.75 111 PHE B C 1
ATOM 1801 O O . PHE B 1 111 ? -11.125 -9.18 -16.734 1 85.75 111 PHE B O 1
ATOM 1808 N N . ALA B 1 112 ? -10.828 -10.125 -18.75 1 86.69 112 ALA B N 1
ATOM 1809 C CA . ALA B 1 112 ? -10.398 -8.867 -19.359 1 86.69 112 ALA B CA 1
ATOM 1810 C C . ALA B 1 112 ? -11.469 -7.785 -19.188 1 86.69 112 ALA B C 1
ATOM 1812 O O . ALA B 1 112 ? -11.148 -6.637 -18.875 1 86.69 112 ALA B O 1
ATOM 1813 N N . GLN B 1 113 ? -12.664 -8.164 -19.438 1 89.56 113 GLN B N 1
ATOM 1814 C CA . GLN B 1 113 ? -13.781 -7.23 -19.359 1 89.56 113 GLN B CA 1
ATOM 1815 C C . GLN B 1 113 ? -13.961 -6.711 -17.922 1 89.56 113 GLN B C 1
ATOM 1817 O O . GLN B 1 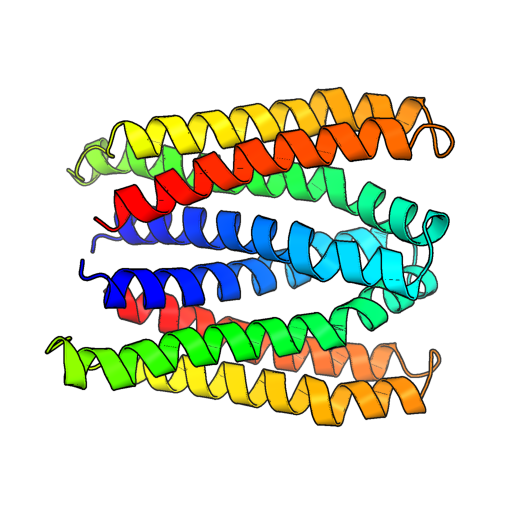113 ? -14.07 -5.504 -17.703 1 89.56 113 GLN B O 1
ATOM 1822 N N . TYR B 1 114 ? -13.969 -7.535 -16.984 1 91.62 114 TYR B N 1
ATOM 1823 C CA . TYR B 1 114 ? -14.227 -7.148 -15.594 1 91.62 114 TYR B CA 1
ATOM 1824 C C . TYR B 1 114 ? -13 -6.508 -14.969 1 91.62 114 TYR B C 1
ATOM 1826 O O . TYR B 1 114 ? -13.117 -5.625 -14.117 1 91.62 114 TYR B O 1
ATOM 1834 N N . HIS B 1 115 ? -11.867 -6.934 -15.422 1 92.44 115 HIS B N 1
ATOM 1835 C CA . HIS B 1 115 ? -10.648 -6.27 -14.977 1 92.44 115 HIS B CA 1
ATOM 1836 C C . HIS B 1 115 ? -10.633 -4.805 -15.391 1 92.44 115 HIS B C 1
ATOM 1838 O O . HIS B 1 115 ? -10.227 -3.939 -14.609 1 92.44 115 HIS B O 1
ATOM 1844 N N . LYS B 1 116 ? -11.07 -4.52 -16.656 1 94.69 116 LYS B N 1
ATOM 1845 C CA . LYS B 1 116 ? -11.164 -3.137 -17.109 1 94.69 116 LYS B CA 1
ATOM 1846 C C . LYS B 1 116 ? -12.078 -2.314 -16.219 1 94.69 116 LYS B C 1
ATOM 1848 O O . LYS B 1 116 ? -11.797 -1.144 -15.938 1 94.69 116 LYS B O 1
ATOM 1853 N N . GLN B 1 117 ? -13.141 -2.86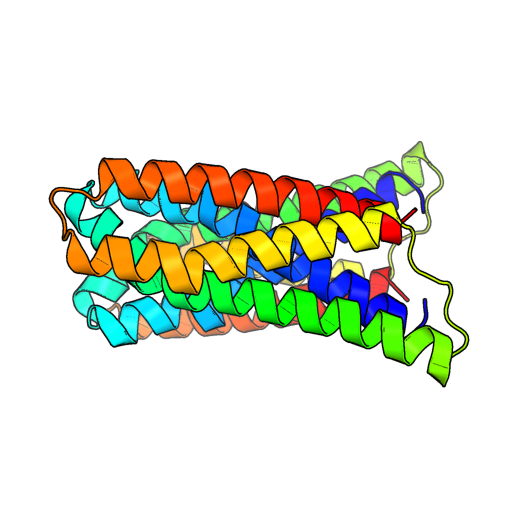1 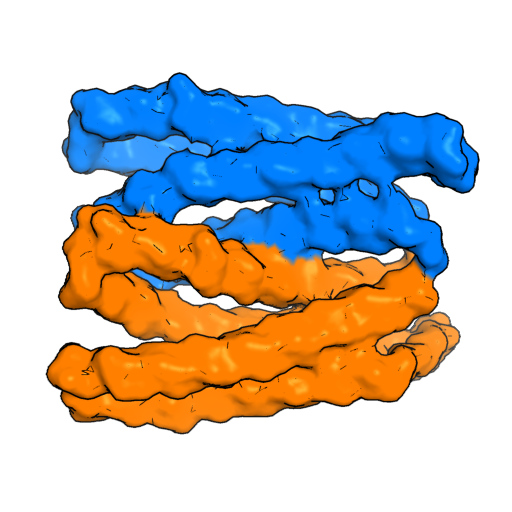-15.789 1 96.56 117 GLN B N 1
ATOM 1854 C CA . GLN B 1 117 ? -14.062 -2.18 -14.891 1 96.56 117 GLN B CA 1
ATOM 1855 C C . GLN B 1 117 ? -13.414 -1.923 -13.531 1 96.56 117 GLN B C 1
ATOM 1857 O O . GLN B 1 117 ? -13.609 -0.859 -12.938 1 96.56 117 GLN B O 1
ATOM 1862 N N . SER B 1 118 ? -12.703 -2.939 -13.086 1 97.44 118 SER B N 1
ATOM 1863 C CA . SER B 1 118 ? -12.031 -2.76 -11.805 1 97.44 118 SER B CA 1
ATOM 1864 C C . SER B 1 118 ? -11 -1.642 -11.875 1 97.44 118 SER B C 1
ATOM 1866 O O . SER B 1 118 ? -10.828 -0.883 -10.922 1 97.44 118 SER B O 1
ATOM 1868 N N . VAL B 1 119 ? -10.359 -1.501 -12.992 1 97.25 119 VAL B N 1
ATOM 1869 C CA . VAL B 1 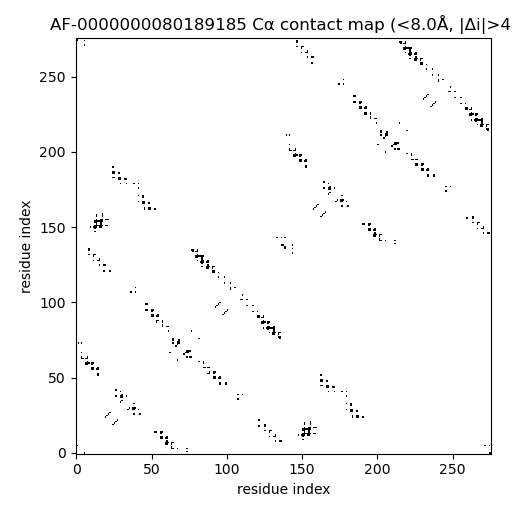119 ? -9.359 -0.456 -13.203 1 97.25 119 VAL B CA 1
ATOM 1870 C C . VAL B 1 119 ? -10.039 0.912 -13.203 1 97.25 119 VAL B C 1
ATOM 1872 O O . VAL B 1 119 ? -9.539 1.865 -12.609 1 97.25 119 VAL B O 1
ATOM 1875 N N . ALA B 1 120 ? -11.172 1.011 -13.812 1 97.62 120 ALA B N 1
ATOM 1876 C CA . ALA B 1 120 ? -11.938 2.258 -13.828 1 97.62 120 ALA B CA 1
ATOM 1877 C C . ALA B 1 120 ? -12.367 2.658 -12.422 1 97.62 120 ALA B C 1
ATOM 1879 O O . ALA B 1 120 ? -12.25 3.826 -12.039 1 97.62 120 ALA B O 1
ATOM 1880 N N . LEU B 1 121 ? -12.875 1.71 -11.672 1 98.06 121 LEU B N 1
ATOM 1881 C CA . LEU B 1 121 ? -13.289 1.977 -10.297 1 98.06 121 LEU B CA 1
ATOM 1882 C C . LEU B 1 121 ? -12.094 2.375 -9.438 1 98.06 121 LEU B C 1
ATOM 1884 O O . LEU B 1 121 ? -12.211 3.244 -8.57 1 98.06 121 LEU B O 1
ATOM 1888 N N . ASN B 1 122 ? -11.008 1.763 -9.711 1 98.19 122 ASN B N 1
ATOM 1889 C CA . ASN B 1 122 ? -9.789 2.086 -8.977 1 98.19 122 ASN B CA 1
ATOM 1890 C C . ASN B 1 122 ? -9.312 3.508 -9.266 1 98.19 122 ASN B C 1
ATOM 1892 O O . ASN B 1 122 ? -8.773 4.18 -8.391 1 98.19 122 ASN B O 1
ATOM 1896 N N . LEU B 1 123 ? -9.492 3.941 -10.5 1 98.19 123 LEU B N 1
ATOM 1897 C CA . LEU B 1 123 ? -9.117 5.305 -10.859 1 98.19 123 LEU B CA 1
ATOM 1898 C C . LEU B 1 123 ? -10.008 6.316 -10.141 1 98.19 123 LEU B C 1
ATOM 1900 O O . LEU B 1 123 ? -9.531 7.367 -9.703 1 98.19 123 LEU B O 1
ATOM 1904 N N . VAL B 1 124 ? -11.266 5.992 -10.016 1 98.25 124 VAL B N 1
ATOM 1905 C CA . VAL B 1 124 ? -12.188 6.824 -9.258 1 98.25 124 VAL B CA 1
ATOM 1906 C C . VAL B 1 124 ? -11.734 6.906 -7.801 1 98.25 124 VAL B C 1
ATOM 1908 O O . VAL B 1 124 ? -11.656 7.996 -7.227 1 98.25 124 VAL B O 1
ATOM 1911 N N . THR B 1 125 ? -11.398 5.766 -7.238 1 98.75 125 THR B N 1
ATOM 1912 C CA . THR B 1 125 ? -10.961 5.703 -5.848 1 98.75 125 THR B CA 1
ATOM 1913 C C . THR B 1 125 ? -9.641 6.438 -5.66 1 98.75 125 THR B C 1
ATOM 1915 O O . THR B 1 125 ? -9.477 7.199 -4.703 1 98.75 125 THR B O 1
ATOM 1918 N N . LEU B 1 126 ? -8.758 6.234 -6.586 1 98.81 126 LEU B N 1
ATOM 1919 C CA . LEU B 1 126 ? -7.461 6.898 -6.531 1 98.81 126 LEU B CA 1
ATOM 1920 C C . LEU B 1 126 ? -7.629 8.414 -6.527 1 98.81 126 LEU B C 1
ATOM 1922 O O . LEU B 1 126 ? -7.023 9.109 -5.703 1 98.81 126 LEU B O 1
ATOM 1926 N N . THR B 1 127 ? -8.422 8.898 -7.434 1 98.5 127 THR B N 1
ATOM 1927 C CA . THR B 1 127 ? -8.648 10.336 -7.551 1 98.5 127 THR B CA 1
ATOM 1928 C C . THR B 1 127 ? -9.297 10.883 -6.281 1 98.5 127 THR B C 1
ATOM 1930 O O . THR B 1 127 ? -8.852 11.891 -5.734 1 98.5 127 THR B O 1
ATOM 1933 N N . GLY B 1 128 ? -10.336 10.211 -5.785 1 98.25 128 GLY B N 1
ATOM 1934 C CA . GLY B 1 128 ? -11.016 10.648 -4.574 1 98.25 128 GLY B CA 1
ATOM 1935 C C . GLY B 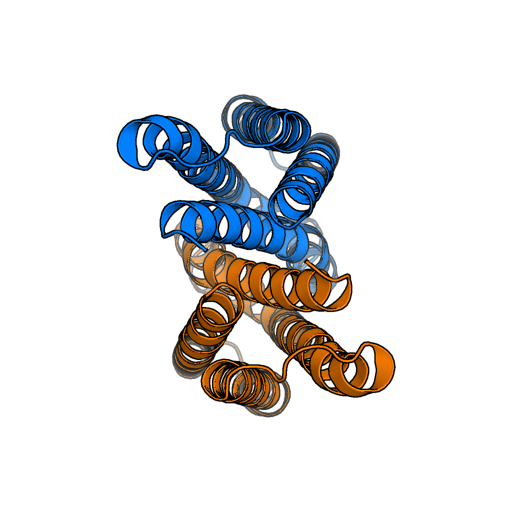1 128 ? -10.109 10.672 -3.357 1 98.25 128 GLY B C 1
ATOM 1936 O O . GLY B 1 128 ? -10.086 11.648 -2.609 1 98.25 128 GLY B O 1
ATOM 1937 N N . VAL B 1 129 ? -9.336 9.617 -3.154 1 98.5 129 VAL B N 1
ATOM 1938 C CA . VAL B 1 129 ? -8.484 9.484 -1.978 1 98.5 129 VAL B CA 1
ATOM 1939 C C . VAL B 1 129 ? -7.328 10.477 -2.062 1 98.5 129 VAL B C 1
ATOM 1941 O O . VAL B 1 129 ? -6.918 11.055 -1.05 1 98.5 129 VAL B O 1
ATOM 1944 N N . ALA B 1 130 ? -6.809 10.703 -3.293 1 98.25 130 ALA B N 1
ATOM 1945 C CA . ALA B 1 130 ? -5.746 11.688 -3.479 1 98.25 130 ALA B CA 1
ATOM 1946 C C . ALA B 1 130 ? -6.234 13.094 -3.129 1 98.25 130 ALA B C 1
ATOM 1948 O O . ALA B 1 130 ? -5.547 13.844 -2.436 1 98.25 130 ALA B O 1
ATOM 1949 N N . VAL B 1 131 ? -7.414 13.445 -3.59 1 96.69 131 VAL B N 1
ATOM 1950 C CA . VAL B 1 131 ? -8 14.742 -3.297 1 96.69 131 VAL B CA 1
ATOM 1951 C C . VAL B 1 131 ? -8.227 14.883 -1.793 1 96.69 131 VAL B C 1
ATOM 1953 O O . VAL B 1 131 ? -7.898 15.914 -1.203 1 96.69 131 VAL B O 1
ATOM 1956 N N . ALA B 1 132 ? -8.766 13.867 -1.179 1 96.19 132 ALA B N 1
ATOM 1957 C CA . ALA B 1 132 ? -9.016 13.898 0.26 1 96.19 132 ALA B CA 1
ATOM 1958 C C . ALA B 1 132 ? -7.711 14.062 1.04 1 96.19 132 ALA B C 1
ATOM 1960 O O . ALA B 1 132 ? -7.637 14.875 1.966 1 96.19 132 ALA B O 1
ATOM 1961 N N . PHE B 1 133 ? -6.715 13.336 0.667 1 95.94 133 PHE B N 1
ATOM 1962 C CA . PHE B 1 133 ? -5.426 13.359 1.351 1 95.94 133 PHE B CA 1
ATOM 1963 C C . PHE B 1 133 ? -4.801 14.742 1.285 1 95.94 133 PHE B C 1
ATOM 1965 O O . PHE B 1 133 ? -4.383 15.289 2.309 1 95.94 133 PHE B O 1
ATOM 1972 N N . VAL B 1 134 ? -4.82 15.352 0.109 1 94.81 134 VAL B N 1
ATOM 1973 C CA . VAL B 1 134 ? -4.215 16.672 -0.067 1 94.81 134 VAL B CA 1
ATOM 1974 C C . VAL B 1 134 ? -5.055 17.719 0.646 1 94.81 134 VAL B C 1
ATOM 1976 O O . VAL B 1 134 ? -4.516 18.703 1.18 1 94.81 134 VAL B O 1
ATOM 1979 N N . SER B 1 135 ? -6.344 17.578 0.685 1 92 135 SER B N 1
ATOM 1980 C CA . SER B 1 135 ? -7.246 18.547 1.292 1 92 135 SER B CA 1
ATOM 1981 C C . SER B 1 135 ? -7.035 18.625 2.801 1 92 135 SER B C 1
ATOM 1983 O O . SER B 1 135 ? -7.195 19.703 3.396 1 92 135 SER B O 1
ATOM 1985 N N . VAL B 1 136 ? -6.629 17.484 3.408 1 88.88 136 VAL B N 1
ATOM 1986 C CA . VAL B 1 136 ? -6.516 17.5 4.863 1 88.88 136 VAL B CA 1
ATOM 1987 C C . VAL B 1 136 ? -5.125 17.984 5.27 1 88.88 136 VAL B C 1
ATOM 1989 O O . VAL B 1 136 ? -4.887 18.297 6.441 1 88.88 136 VAL B O 1
ATOM 1992 N N . LEU B 1 137 ? -4.23 18.016 4.34 1 86.62 137 LEU B N 1
ATOM 1993 C CA . LEU B 1 137 ? -2.898 18.531 4.609 1 86.62 137 LEU B CA 1
ATOM 1994 C C . LEU B 1 137 ? -2.861 20.047 4.41 1 86.62 137 LEU B C 1
ATOM 1996 O O . LEU B 1 137 ? -1.954 20.719 4.906 1 86.62 137 LEU B O 1
ATOM 2000 N N . ALA B 1 138 ? -3.699 20.594 3.592 1 76.94 138 ALA B N 1
ATOM 2001 C CA . ALA B 1 138 ? -3.771 22.031 3.344 1 76.94 138 ALA B CA 1
ATOM 2002 C C . ALA B 1 138 ? -4.477 22.75 4.492 1 76.94 138 ALA B C 1
ATOM 2004 O O . ALA B 1 138 ? -5.344 22.172 5.156 1 76.94 138 ALA B O 1
#

Foldseek 3Di:
DDPLLVQLLVLLVVLLVLLCCVVPPVLVVLCVPVNDQRSLVVCLVCLQVNLVSLLVSLCSNVVSQVCCCVPPVDDHADPLLVVLSVQLNVLSVCCNPPLSVVDVVVPPVCSVVSVVVNSVSSVSNNVSSVRNSVRSVD/DDPLLVQLLVLLVVLLVLLCCVVPPVLVVLCVPVNDQRSLVVCLVCLQVNLVSLLVSLCSNVVSQVCCCVPPVDDHADPLLVQLSVQLNVLSVCCNPPLSVVDVVVPPVCSVVSVVVNSVSSVSNNVSSVRNSVRSVD

pLDDT: mean 91.55, std 11.18, range [52.38, 98.88]